Protein AF-A0A1F6EKJ3-F1 (afdb_monomer_lite)

Foldseek 3Di:
DDDDPPPPPPFDDQAWDDDPNWIAGDRTPPFSHATDDPVLNVLLCLLQVLVVCVPDDPVSNQQSLQQFQVNSQLVLLVLDPSVLRHNVDPQFAFLDDPVQWADDDDPVRVLVVQCVAAVRAKKKKWKKFQDPDDDVCSPPGITTDDMWIWGATPVSWIWIWGADGNPGGTGIDTVCVVCPPPVCDPPTNMTMHMHGSPVSSPDPSSVVSSVVSVVVVVVPDD

Radius of gyration: 18.62 Å; chains: 1; bounding box: 61×47×51 Å

Sequence (222 aa):
MLGIRMRERIKVNPGVHQKDGKWFLRIDDRSDGVAIDPDIASVIKASMWVEKHQRSNDILRNYFQNINCHQVALFSAGVLRAEGMSERSNYEVSLFKLNEFKKYKTVAEFTEYLQRQLGNKLGVAQIIELKSPVSEDISVSTRLMHSFLAGVDPLGRVVCYEKRGARDPFRIVPLEKIFRERWYQPPSDFAWAARPIEDIEGSEGAESARREIEKITMAQKP

Secondary structure (DSSP, 8-state):
-----------PPSEEEEETTEEEEESSTTS--EEE-HHHHHHHHHHHHHHHTTTS-HHHHHHHHH--HHHHHHHHTTSS-GGG--TT------SS-GGG-B--SSHHHHHHHHHHHHTTS-EEEEEEEEPSS--S-GGG-EEEEEEEEEEE-TTSPEEEEEEETTTEEEEEEEHHHHHHSGGGSSS--EEEEEEEHHHHHTSHHHHHHHHHHHHHHHHT--

Organism: NCBI:txid1798513

pLDDT: mean 78.58, std 16.87, range [33.28, 96.81]

Structure (mmCIF, N/CA/C/O backbone):
data_AF-A0A1F6EKJ3-F1
#
_entry.id   AF-A0A1F6EKJ3-F1
#
loop_
_atom_site.group_PDB
_atom_site.id
_atom_site.type_symbol
_atom_site.label_atom_id
_atom_site.label_alt_id
_atom_site.label_comp_id
_atom_site.label_asym_id
_atom_site.label_entity_id
_atom_site.label_seq_id
_atom_site.pdbx_PDB_ins_code
_atom_site.Cartn_x
_atom_site.Cartn_y
_atom_site.Cartn_z
_atom_site.occupancy
_atom_site.B_iso_or_equiv
_atom_site.auth_seq_id
_atom_site.auth_comp_id
_atom_site.auth_asym_id
_atom_site.auth_atom_id
_atom_site.pdbx_PDB_model_num
ATOM 1 N N . MET A 1 1 ? -44.019 17.506 25.679 1.00 34.41 1 MET A N 1
ATOM 2 C CA . MET A 1 1 ? -43.499 16.123 25.753 1.00 34.41 1 MET A CA 1
ATOM 3 C C . MET A 1 1 ? -42.494 15.922 24.636 1.00 34.41 1 MET A C 1
ATOM 5 O O . MET A 1 1 ? -42.721 16.404 23.536 1.00 34.41 1 MET A O 1
ATOM 9 N N . LEU A 1 2 ? -41.359 15.321 24.984 1.00 42.34 2 LEU A N 1
ATOM 10 C CA . LEU A 1 2 ? -40.165 15.113 24.163 1.00 42.34 2 LEU A CA 1
ATOM 11 C C . LEU A 1 2 ? -40.356 14.038 23.082 1.00 42.34 2 LEU A C 1
ATOM 13 O O . LEU A 1 2 ? -41.080 13.073 23.301 1.00 42.34 2 LEU A O 1
ATOM 17 N N . GLY A 1 3 ? -39.559 14.146 22.014 1.00 33.28 3 GLY A N 1
ATOM 18 C CA . GLY A 1 3 ? -39.155 13.022 21.161 1.00 33.28 3 GLY A CA 1
ATOM 19 C C . GLY A 1 3 ? -39.595 13.191 19.705 1.00 33.28 3 GLY A C 1
ATOM 20 O O . GLY A 1 3 ? -40.744 13.491 19.444 1.00 33.28 3 GLY A O 1
ATOM 21 N N . ILE A 1 4 ? -38.765 13.033 18.680 1.00 37.38 4 ILE A N 1
ATOM 22 C CA . ILE A 1 4 ? -37.417 12.482 18.557 1.00 37.38 4 ILE A CA 1
ATOM 23 C C . ILE A 1 4 ? -36.789 13.261 17.392 1.00 37.38 4 ILE A C 1
ATOM 25 O O . ILE A 1 4 ? -37.303 13.224 16.277 1.00 37.38 4 ILE A O 1
ATOM 29 N N . ARG A 1 5 ? -35.681 13.981 17.621 1.00 38.31 5 ARG A N 1
ATOM 30 C CA . ARG A 1 5 ? -34.839 14.452 16.511 1.00 38.31 5 ARG A CA 1
ATOM 31 C C . ARG A 1 5 ? -34.243 13.202 15.864 1.00 38.31 5 ARG A C 1
ATOM 33 O O . ARG A 1 5 ? -33.321 12.620 16.436 1.00 38.31 5 ARG A O 1
ATOM 40 N N . MET A 1 6 ? -34.759 12.781 14.707 1.00 36.47 6 MET A N 1
ATOM 41 C CA . MET A 1 6 ? -34.020 11.890 13.812 1.00 36.47 6 MET A CA 1
ATOM 42 C C . MET A 1 6 ? -32.722 12.616 13.459 1.00 36.47 6 MET A C 1
ATOM 44 O O . MET A 1 6 ? -32.695 13.484 12.594 1.00 36.47 6 MET A O 1
ATOM 48 N N . ARG A 1 7 ? -31.641 12.314 14.184 1.00 38.91 7 ARG A N 1
ATOM 49 C CA . ARG A 1 7 ? -30.298 12.576 13.682 1.00 38.91 7 ARG A CA 1
ATOM 50 C C . ARG A 1 7 ? -30.167 11.685 12.456 1.00 38.91 7 ARG A C 1
ATOM 52 O O . ARG A 1 7 ? -30.026 10.471 12.600 1.00 38.91 7 ARG A O 1
ATOM 59 N N . GLU A 1 8 ? -30.299 12.274 11.272 1.00 38.75 8 GLU A N 1
ATOM 60 C CA . GLU A 1 8 ? -29.848 11.651 10.036 1.00 38.75 8 GLU A CA 1
ATOM 61 C C . GLU A 1 8 ? -28.463 11.065 10.308 1.00 38.75 8 GLU A C 1
ATOM 63 O O . GLU A 1 8 ? -27.546 11.769 10.740 1.00 38.75 8 GLU A O 1
ATOM 68 N N . ARG A 1 9 ? -28.335 9.742 10.162 1.00 40.12 9 ARG A N 1
ATOM 69 C CA . ARG A 1 9 ? -27.039 9.073 10.217 1.00 40.12 9 ARG A CA 1
ATOM 70 C C . ARG A 1 9 ? -26.202 9.699 9.112 1.00 40.12 9 ARG A C 1
ATOM 72 O O . ARG A 1 9 ? -26.449 9.419 7.940 1.00 40.12 9 ARG A O 1
ATOM 79 N N . ILE A 1 10 ? -25.248 10.551 9.479 1.00 38.09 10 ILE A N 1
ATOM 80 C CA . ILE A 1 10 ? -24.219 11.034 8.565 1.00 38.09 10 ILE A CA 1
ATOM 81 C C . ILE A 1 10 ? -23.447 9.787 8.136 1.00 38.09 10 ILE A C 1
ATOM 83 O O . ILE A 1 10 ? -22.521 9.362 8.815 1.00 38.09 10 ILE A O 1
ATOM 87 N N . LYS A 1 11 ? -23.859 9.155 7.033 1.00 43.47 11 LYS A N 1
ATOM 88 C CA . LYS A 1 11 ? -23.052 8.138 6.364 1.00 43.47 11 LYS A CA 1
ATOM 89 C C . LYS A 1 11 ? -21.818 8.862 5.853 1.00 43.47 11 LYS A C 1
ATOM 91 O O . LYS A 1 11 ? -21.849 9.477 4.789 1.00 43.47 11 LYS A O 1
ATOM 96 N N . VAL A 1 12 ? -20.745 8.847 6.633 1.00 53.34 12 VAL A N 1
ATOM 97 C CA . VAL A 1 12 ? -19.463 9.311 6.126 1.00 53.34 12 VAL A CA 1
ATOM 98 C C . VAL A 1 12 ? -18.993 8.284 5.100 1.00 53.34 12 VAL A C 1
ATOM 100 O O . VAL A 1 12 ? -18.892 7.097 5.400 1.00 53.34 12 VAL A O 1
ATOM 103 N N . ASN A 1 13 ? -18.742 8.742 3.876 1.00 65.88 13 ASN A N 1
ATOM 104 C CA . ASN A 1 13 ? -18.170 7.905 2.829 1.00 65.88 13 ASN A CA 1
ATOM 105 C C . ASN A 1 13 ? -16.734 7.485 3.198 1.00 65.88 13 ASN A C 1
ATOM 107 O O . ASN A 1 13 ? -16.035 8.274 3.849 1.00 65.88 13 ASN A O 1
ATOM 111 N N . PRO A 1 14 ? -16.275 6.298 2.746 1.00 82.38 14 PRO A N 1
ATOM 112 C CA . PRO A 1 14 ? -14.869 5.926 2.808 1.00 82.38 14 PRO A CA 1
ATOM 113 C C . PRO A 1 14 ? -13.994 7.071 2.302 1.00 82.38 14 PRO A C 1
ATOM 115 O O . PRO A 1 14 ? -14.305 7.698 1.284 1.00 82.38 14 PRO A O 1
ATOM 118 N N . GLY A 1 15 ? -12.929 7.388 3.027 1.00 88.19 15 GLY A N 1
ATOM 119 C CA . GLY A 1 15 ? -12.229 8.637 2.779 1.00 88.19 15 GLY A CA 1
ATOM 120 C C . GLY A 1 15 ? -11.029 8.870 3.673 1.00 88.19 15 GLY A C 1
ATOM 121 O O . GLY A 1 15 ? -10.867 8.250 4.727 1.00 88.19 15 GLY A O 1
ATOM 122 N N . VAL A 1 16 ? -10.221 9.835 3.246 1.00 90.50 16 VAL A N 1
ATOM 123 C CA . VAL A 1 16 ? -9.226 10.479 4.095 1.00 90.50 16 VAL A CA 1
ATOM 124 C C . VAL A 1 16 ? -9.908 11.583 4.892 1.00 90.50 16 VAL A C 1
ATOM 126 O O . VAL A 1 16 ? -10.624 12.412 4.326 1.00 90.50 16 VAL A O 1
ATOM 129 N N . HIS A 1 17 ? -9.676 11.625 6.197 1.00 90.06 17 HIS A N 1
ATOM 130 C CA . HIS A 1 17 ? -10.177 12.694 7.057 1.00 90.06 17 HIS A CA 1
ATOM 131 C C . HIS A 1 17 ? -9.143 13.091 8.102 1.00 90.06 17 HIS A C 1
ATOM 133 O O . HIS A 1 17 ? -8.185 12.364 8.349 1.00 90.06 17 HIS A O 1
ATOM 139 N N . GLN A 1 18 ? -9.347 14.265 8.692 1.00 92.06 18 GLN A N 1
ATOM 140 C CA . GLN A 1 18 ? -8.491 14.798 9.738 1.00 92.06 18 GLN A CA 1
ATOM 141 C C . GLN A 1 18 ? -9.261 14.836 11.059 1.00 92.06 18 GLN A C 1
ATOM 143 O O . GLN A 1 18 ? -10.425 15.242 11.079 1.00 92.06 18 GLN A O 1
ATOM 148 N N . LYS A 1 19 ? -8.614 14.423 12.148 1.00 91.75 19 LYS A N 1
ATOM 149 C CA . LYS A 1 19 ? -9.137 14.480 13.517 1.00 91.75 19 LYS A CA 1
ATOM 150 C C . LYS A 1 19 ? -7.984 14.777 14.472 1.00 91.75 19 LYS A C 1
ATOM 152 O O . LYS A 1 19 ? -6.934 14.153 14.369 1.00 91.75 19 LYS A O 1
ATOM 157 N N . ASP A 1 20 ? -8.164 15.753 15.360 1.00 92.88 20 ASP A N 1
ATOM 158 C CA . ASP A 1 20 ? -7.169 16.142 16.372 1.00 92.88 20 ASP A CA 1
ATOM 159 C C . ASP A 1 20 ? -5.760 16.378 15.785 1.00 92.88 20 ASP A C 1
ATOM 161 O O . ASP A 1 20 ? -4.745 15.946 16.326 1.00 92.88 20 ASP A O 1
ATOM 165 N N . GLY A 1 21 ? -5.705 17.016 14.609 1.00 90.81 21 GLY A N 1
ATOM 166 C CA . GLY A 1 21 ? -4.463 17.300 13.881 1.00 90.81 21 GLY A CA 1
ATOM 167 C C . GLY A 1 21 ? -3.853 16.113 13.121 1.00 90.81 21 GLY A C 1
ATOM 168 O O . GLY A 1 21 ? -2.942 16.328 12.327 1.00 90.81 21 GLY A O 1
ATOM 169 N N . LYS A 1 22 ? -4.372 14.891 13.286 1.00 93.88 22 LYS A N 1
ATOM 170 C CA . LYS A 1 22 ? -3.892 13.672 12.616 1.00 93.88 22 LYS A CA 1
ATOM 171 C C . LYS A 1 22 ? -4.760 13.304 11.415 1.00 93.88 22 LYS A C 1
ATOM 173 O O . LYS A 1 22 ? -5.956 13.596 11.395 1.00 93.88 22 LYS A O 1
ATOM 178 N N . TRP A 1 23 ? -4.158 12.662 10.416 1.00 94.81 23 TRP A N 1
ATOM 179 C CA . TRP A 1 23 ? -4.845 12.181 9.218 1.00 94.81 23 TRP A CA 1
ATOM 180 C C . TRP A 1 23 ? -5.150 10.695 9.318 1.00 94.81 23 TRP A C 1
ATOM 182 O O . TRP A 1 23 ? -4.365 9.932 9.875 1.00 94.81 23 TRP A O 1
ATOM 192 N N . PHE A 1 24 ? -6.284 10.288 8.749 1.00 94.50 24 PHE A N 1
ATOM 193 C CA . PHE A 1 24 ? -6.742 8.910 8.819 1.00 94.50 24 PHE A CA 1
ATOM 194 C C . PHE A 1 24 ? -7.414 8.429 7.531 1.00 94.50 24 PHE A C 1
ATOM 196 O O . PHE A 1 24 ? -8.213 9.155 6.929 1.00 94.50 24 PHE A O 1
ATOM 203 N N . LEU A 1 25 ? -7.165 7.166 7.176 1.00 93.19 25 LEU A N 1
ATOM 204 C CA . LEU A 1 25 ? -7.923 6.384 6.195 1.00 93.19 25 LEU A CA 1
ATOM 205 C C . LEU A 1 25 ? -9.030 5.606 6.900 1.00 93.19 25 LEU A C 1
ATOM 207 O O . LEU A 1 25 ? -8.741 4.766 7.749 1.00 93.19 25 LEU A O 1
ATOM 211 N N . ARG A 1 26 ? -10.293 5.812 6.518 1.00 92.00 26 ARG A N 1
ATOM 212 C CA . ARG A 1 26 ? -11.416 5.038 7.075 1.00 92.00 26 ARG A CA 1
ATOM 213 C C . ARG A 1 26 ? -12.357 4.506 6.008 1.00 92.00 26 ARG A C 1
ATOM 215 O O . ARG A 1 26 ? -12.581 5.157 4.989 1.00 92.00 26 ARG A O 1
ATOM 222 N N . ILE A 1 27 ? -12.950 3.351 6.300 1.00 90.81 27 ILE A N 1
ATOM 223 C CA . ILE A 1 27 ? -14.032 2.750 5.508 1.00 90.81 27 ILE A CA 1
ATOM 224 C C . ILE A 1 27 ? -15.420 3.271 5.909 1.00 90.81 27 ILE A C 1
ATOM 226 O O . ILE A 1 27 ? -16.303 3.350 5.063 1.00 90.81 27 ILE A O 1
ATOM 230 N N . ASP A 1 28 ? -15.620 3.631 7.178 1.00 90.00 28 ASP A N 1
ATOM 231 C CA . ASP A 1 28 ? -16.885 4.133 7.723 1.00 90.00 28 ASP A CA 1
ATOM 232 C C . ASP A 1 28 ? -16.655 4.924 9.025 1.00 90.00 28 ASP A C 1
ATOM 234 O O . ASP A 1 28 ? -15.523 5.077 9.482 1.00 90.00 28 ASP A O 1
ATOM 238 N N . ASP A 1 29 ? -17.730 5.435 9.621 1.00 87.94 29 ASP A N 1
ATOM 239 C CA . ASP A 1 29 ? -17.735 6.248 10.842 1.00 87.94 29 ASP A CA 1
ATOM 240 C C . ASP A 1 29 ? -17.632 5.443 12.150 1.00 87.94 29 ASP A C 1
ATOM 242 O O . ASP A 1 29 ? -17.630 6.033 13.231 1.00 87.94 29 ASP A O 1
ATOM 246 N N . ARG A 1 30 ? -17.517 4.110 12.085 1.00 90.31 30 ARG A N 1
ATOM 247 C CA . ARG A 1 30 ? -17.443 3.253 13.283 1.00 90.31 30 ARG A CA 1
ATOM 248 C C . ARG A 1 30 ? -16.077 3.296 13.963 1.00 90.31 30 ARG A C 1
ATOM 250 O O . ARG A 1 30 ? -15.947 2.835 15.093 1.00 90.31 30 ARG A O 1
ATOM 257 N N . SER A 1 31 ? -15.069 3.825 13.278 1.00 90.56 31 SER A N 1
ATOM 258 C CA . SER A 1 31 ? -13.715 4.007 13.790 1.00 90.56 31 SER A CA 1
ATOM 259 C C . SER A 1 31 ? -13.091 5.264 13.197 1.00 90.56 31 SER A C 1
ATOM 261 O O . SER A 1 31 ? -13.418 5.638 12.068 1.00 90.56 31 SER A O 1
ATOM 263 N N . ASP A 1 32 ? -12.089 5.816 13.876 1.00 90.81 32 ASP A N 1
ATOM 264 C CA . ASP A 1 32 ? -11.213 6.827 13.274 1.00 90.81 32 ASP A CA 1
ATOM 265 C C . ASP A 1 32 ? -10.395 6.258 12.101 1.00 90.81 32 ASP A C 1
ATOM 267 O O . ASP A 1 32 ? -9.886 7.017 11.296 1.00 90.81 32 ASP A O 1
ATOM 271 N N . GLY A 1 33 ? -10.312 4.935 11.937 1.00 93.69 33 GLY A N 1
ATOM 272 C CA . GLY A 1 33 ? -9.576 4.304 10.845 1.00 93.69 33 GLY A CA 1
ATOM 273 C C . GLY A 1 33 ? -8.082 4.175 11.136 1.00 93.69 33 GLY A C 1
ATOM 274 O O . GLY A 1 33 ? -7.660 4.132 12.290 1.00 93.69 33 GLY A O 1
ATOM 275 N N . VAL A 1 34 ? -7.285 4.083 10.077 1.00 95.44 34 VAL A N 1
ATOM 276 C CA . VAL A 1 34 ? -5.828 3.913 10.134 1.00 95.44 34 VAL A CA 1
ATOM 277 C C . VAL A 1 34 ? -5.170 5.281 10.075 1.00 95.44 34 VAL A C 1
ATOM 279 O O . VAL A 1 34 ? -5.44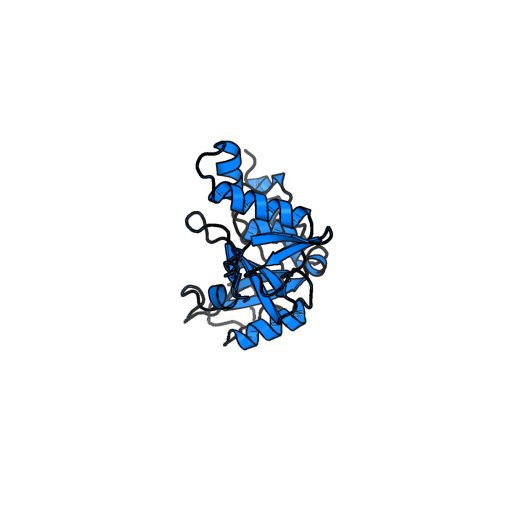1 6.036 9.142 1.00 95.44 34 VAL A O 1
ATOM 282 N N . ALA A 1 35 ? -4.304 5.597 11.038 1.00 94.31 35 ALA A N 1
ATOM 283 C CA . ALA A 1 35 ? -3.525 6.830 11.011 1.00 94.31 35 ALA A CA 1
ATOM 284 C C . ALA A 1 35 ? -2.534 6.818 9.839 1.00 94.31 35 ALA A C 1
ATOM 286 O O . ALA A 1 35 ? -1.901 5.798 9.568 1.00 94.31 35 ALA A O 1
ATOM 287 N N . ILE A 1 36 ? -2.408 7.949 9.150 1.00 92.88 36 ILE A N 1
ATOM 288 C CA . ILE A 1 36 ? -1.511 8.108 8.005 1.00 92.88 36 ILE A CA 1
ATOM 289 C C . ILE A 1 36 ? -0.740 9.421 8.081 1.00 92.88 36 ILE A C 1
ATOM 291 O O . ILE A 1 36 ? -1.214 10.401 8.664 1.00 92.88 36 ILE A O 1
ATOM 295 N N . ASP A 1 37 ? 0.417 9.449 7.427 1.00 89.75 37 ASP A N 1
ATOM 296 C CA . ASP A 1 37 ? 1.234 10.653 7.345 1.00 89.75 37 ASP A CA 1
ATOM 297 C C . ASP A 1 37 ? 0.598 11.719 6.438 1.00 89.75 37 ASP A C 1
ATOM 299 O O . ASP A 1 37 ? -0.093 11.379 5.466 1.00 89.75 37 ASP A O 1
ATOM 303 N N . PRO A 1 38 ? 0.828 13.019 6.715 1.00 89.19 38 PRO A N 1
ATOM 304 C CA . PRO A 1 38 ? 0.267 14.119 5.929 1.00 89.19 38 PRO A CA 1
ATOM 305 C C . PRO A 1 38 ? 0.578 14.042 4.430 1.00 89.19 38 PRO A C 1
ATOM 307 O O . PRO A 1 38 ? -0.301 14.325 3.615 1.00 89.19 38 PRO A O 1
ATOM 310 N N . ASP A 1 39 ? 1.786 13.622 4.057 1.00 82.88 39 ASP A N 1
ATOM 311 C CA . ASP A 1 39 ? 2.205 13.545 2.654 1.00 82.88 39 ASP A CA 1
ATOM 312 C C . ASP A 1 39 ? 1.451 12.439 1.907 1.00 82.88 39 ASP A C 1
ATOM 314 O O . ASP A 1 39 ? 0.922 12.655 0.813 1.00 82.88 39 ASP A O 1
ATOM 318 N N . ILE A 1 40 ? 1.285 11.280 2.550 1.00 85.00 40 ILE A N 1
ATOM 319 C CA . ILE A 1 40 ? 0.464 10.176 2.040 1.00 85.00 40 ILE A CA 1
ATOM 320 C C . ILE A 1 40 ? -1.003 10.619 1.942 1.00 85.00 40 ILE A C 1
ATOM 322 O O . ILE A 1 40 ? -1.661 10.386 0.926 1.00 85.00 40 ILE A O 1
ATOM 326 N N . ALA A 1 41 ? -1.515 11.319 2.961 1.00 88.62 41 ALA A N 1
ATOM 327 C CA . ALA A 1 41 ? -2.873 11.858 2.970 1.00 88.62 41 ALA A CA 1
ATOM 328 C C . ALA A 1 41 ? -3.106 12.832 1.810 1.00 88.62 41 ALA A C 1
ATOM 330 O O . ALA A 1 41 ? -4.160 12.786 1.171 1.00 88.62 41 ALA A O 1
ATOM 331 N N . SER A 1 42 ? -2.126 13.690 1.523 1.00 83.88 42 SER A N 1
ATOM 332 C CA . SER A 1 42 ? -2.160 14.650 0.421 1.00 83.88 42 SER A CA 1
ATOM 333 C C . SER A 1 42 ? -2.260 13.941 -0.929 1.00 83.88 42 SER A C 1
ATOM 335 O O . SER A 1 42 ? -3.180 14.227 -1.699 1.00 83.88 42 SER A O 1
ATOM 337 N N . VAL A 1 43 ? -1.399 12.948 -1.179 1.00 79.88 43 VAL A N 1
ATOM 338 C CA . VAL A 1 43 ? -1.409 12.173 -2.429 1.00 79.88 43 VAL A CA 1
ATOM 339 C C . VAL A 1 43 ? -2.718 11.414 -2.605 1.00 79.88 43 VAL A C 1
ATOM 341 O O . VAL A 1 43 ? -3.332 11.503 -3.670 1.00 79.88 43 VAL A O 1
ATOM 344 N N . ILE A 1 44 ? -3.195 10.721 -1.568 1.00 83.88 44 ILE A N 1
ATOM 345 C CA . ILE A 1 44 ? -4.460 9.979 -1.629 1.00 83.88 44 ILE A CA 1
ATOM 346 C C . ILE A 1 44 ? -5.634 10.930 -1.889 1.00 83.88 44 ILE A C 1
ATOM 348 O O . ILE A 1 44 ? -6.469 10.672 -2.757 1.00 83.88 44 ILE A O 1
ATOM 352 N N . LYS A 1 45 ? -5.700 12.062 -1.178 1.00 83.75 45 LYS A N 1
ATOM 353 C CA . LYS A 1 45 ? -6.766 13.053 -1.374 1.00 83.75 45 LYS A CA 1
ATOM 354 C C . LYS A 1 45 ? -6.738 13.657 -2.767 1.00 83.75 45 LYS A C 1
ATOM 356 O O . LYS A 1 45 ? -7.801 13.777 -3.369 1.00 83.75 45 LYS A O 1
ATOM 361 N N . ALA A 1 46 ? -5.567 14.043 -3.266 1.00 77.31 46 ALA A N 1
ATOM 362 C CA . ALA A 1 46 ? -5.421 14.604 -4.604 1.00 77.31 46 ALA A CA 1
ATOM 363 C C . ALA A 1 46 ? -5.863 13.590 -5.669 1.00 77.31 46 ALA A C 1
ATOM 365 O O . ALA A 1 46 ? -6.675 13.920 -6.534 1.00 77.31 46 ALA A O 1
ATOM 366 N N . SER A 1 47 ? -5.430 12.338 -5.515 1.00 75.44 47 SER A N 1
ATOM 367 C CA . SER A 1 47 ? -5.797 11.212 -6.374 1.00 75.44 47 SER A CA 1
ATOM 368 C C . SER A 1 47 ? -7.316 10.986 -6.419 1.00 75.44 47 SER A C 1
ATOM 370 O O . SER A 1 47 ? -7.920 10.997 -7.490 1.00 75.44 47 SER A O 1
ATOM 372 N N . MET A 1 48 ? -7.969 10.892 -5.254 1.00 78.12 48 MET A N 1
ATOM 373 C CA . MET A 1 48 ? -9.427 10.732 -5.166 1.00 78.12 48 MET A CA 1
ATOM 374 C C . MET A 1 48 ? -10.198 11.976 -5.647 1.00 78.12 48 MET A C 1
ATOM 376 O O . MET A 1 48 ? -11.289 11.864 -6.212 1.00 78.12 48 MET A O 1
ATOM 380 N N . TRP A 1 49 ? -9.673 13.181 -5.400 1.00 76.31 49 TRP A N 1
ATOM 381 C CA . TRP A 1 49 ? -10.324 14.435 -5.786 1.00 76.31 49 TRP A CA 1
ATOM 382 C C . TRP A 1 49 ? -10.365 14.606 -7.302 1.00 76.31 49 TRP A C 1
ATOM 384 O O . TRP A 1 49 ? -11.419 14.972 -7.831 1.00 76.31 49 TRP A O 1
ATOM 394 N N . VAL A 1 50 ? -9.259 14.309 -7.989 1.00 69.19 50 VAL A N 1
ATOM 395 C CA . VAL A 1 50 ? -9.162 14.408 -9.449 1.00 69.19 50 VAL A CA 1
ATOM 396 C C . VAL A 1 50 ? -10.146 13.469 -10.143 1.00 69.19 50 VAL A C 1
ATOM 398 O O . VAL A 1 50 ? -10.850 13.887 -11.061 1.00 69.19 50 VAL A O 1
ATOM 401 N N . GLU A 1 51 ? -10.265 12.225 -9.686 1.00 68.44 51 GLU A N 1
ATOM 402 C CA . GLU A 1 51 ? -11.204 11.276 -10.291 1.00 68.44 51 GLU A CA 1
ATOM 403 C C . GLU A 1 51 ? -12.669 11.667 -10.076 1.00 68.44 51 GLU A C 1
ATOM 405 O O . GLU A 1 51 ? -13.498 11.481 -10.969 1.00 68.44 51 GLU A O 1
ATOM 410 N N . LYS A 1 52 ? -12.993 12.260 -8.919 1.00 71.25 52 LYS A N 1
ATOM 411 C CA . LYS A 1 52 ? -14.344 12.758 -8.626 1.00 71.25 52 LYS A CA 1
ATOM 412 C C . LYS A 1 52 ? -14.703 14.002 -9.445 1.00 71.25 52 LYS A C 1
ATOM 414 O O . LYS A 1 52 ? -15.873 14.201 -9.768 1.00 71.25 52 LYS A O 1
ATOM 419 N N . HIS A 1 53 ? -13.724 14.838 -9.784 1.00 65.81 53 HIS A N 1
ATOM 420 C CA . HIS A 1 53 ? -13.932 16.110 -10.477 1.00 65.81 53 HIS A CA 1
ATOM 421 C C . HIS A 1 53 ? -13.377 16.063 -11.902 1.00 65.81 53 HIS A C 1
ATOM 423 O O . HIS A 1 53 ? -12.594 16.924 -12.282 1.00 65.81 53 HIS A O 1
ATOM 429 N N . GLN A 1 54 ? -13.858 15.116 -12.720 1.00 56.75 54 GLN A N 1
ATOM 430 C CA . GLN A 1 54 ? -13.465 14.887 -14.129 1.00 56.75 54 GLN A CA 1
ATOM 431 C C . GLN A 1 54 ? -13.441 16.142 -15.045 1.00 56.75 54 GLN A C 1
ATOM 433 O O . GLN A 1 54 ? -12.952 16.072 -16.171 1.00 56.75 54 GLN A O 1
ATOM 438 N N . ARG A 1 55 ? -13.964 17.287 -14.577 1.00 51.09 55 ARG A N 1
ATOM 439 C CA . ARG A 1 55 ? -14.005 18.593 -15.255 1.00 51.09 55 ARG A CA 1
ATOM 440 C C . ARG A 1 55 ? -12.913 19.594 -14.829 1.00 51.09 55 ARG A C 1
ATOM 442 O O . ARG A 1 55 ? -12.968 20.735 -15.276 1.00 51.09 55 ARG A O 1
ATOM 449 N N . SER A 1 56 ? -11.963 19.238 -13.963 1.00 52.25 56 SER A N 1
ATOM 450 C CA . SER A 1 56 ? -10.850 20.128 -13.593 1.00 52.25 56 SER A CA 1
ATOM 451 C C . SER A 1 56 ? -9.610 19.912 -14.477 1.00 52.25 56 SER A C 1
ATOM 453 O O . SER A 1 56 ? -9.432 18.840 -15.047 1.00 52.25 56 SER A O 1
ATOM 455 N N . ASN A 1 57 ? -8.812 20.983 -14.612 1.00 57.81 57 ASN A N 1
ATOM 456 C CA . ASN A 1 57 ? -7.545 21.135 -15.351 1.00 57.81 57 ASN A CA 1
ATOM 457 C C . ASN A 1 57 ? -6.943 19.831 -15.919 1.00 57.81 57 ASN A C 1
ATOM 459 O O . ASN A 1 57 ? -6.455 18.995 -15.158 1.00 57.81 57 ASN A O 1
ATOM 463 N N . ASP A 1 58 ? -6.915 19.709 -17.252 1.00 58.59 58 ASP A N 1
ATOM 464 C CA . ASP A 1 58 ? -6.477 18.508 -17.981 1.00 58.59 58 ASP A CA 1
ATOM 465 C C . ASP A 1 58 ? -5.077 18.010 -17.580 1.00 58.59 58 ASP A C 1
ATOM 467 O O . ASP A 1 58 ? -4.828 16.808 -17.614 1.00 58.59 58 ASP A O 1
ATOM 471 N N . ILE A 1 59 ? -4.176 18.899 -17.144 1.00 56.50 59 ILE A N 1
ATOM 472 C CA . ILE A 1 59 ? -2.813 18.536 -16.722 1.00 56.50 59 ILE A CA 1
ATOM 473 C C . ILE A 1 59 ? -2.832 17.796 -15.377 1.00 56.50 59 ILE A C 1
ATOM 475 O O . ILE A 1 59 ? -2.262 16.713 -15.253 1.00 56.50 59 ILE A O 1
ATOM 479 N N . LEU A 1 60 ? -3.522 18.349 -14.374 1.00 57.28 60 LEU A N 1
ATOM 480 C CA . LEU A 1 60 ? -3.690 17.697 -13.067 1.00 57.28 60 LEU A CA 1
ATOM 481 C C . LEU A 1 60 ? -4.545 16.437 -13.196 1.00 57.28 60 LEU A C 1
ATOM 483 O O . LEU A 1 60 ? -4.287 15.442 -12.519 1.00 57.28 60 LEU A O 1
ATOM 487 N N . ARG A 1 61 ? -5.529 16.469 -14.100 1.00 58.75 61 ARG A N 1
ATOM 488 C CA . ARG A 1 61 ? -6.351 15.314 -14.431 1.00 58.75 61 ARG A CA 1
ATOM 489 C C . ARG A 1 61 ? -5.501 14.171 -14.976 1.00 58.75 61 ARG A C 1
ATOM 491 O O . ARG A 1 61 ? -5.527 13.092 -14.398 1.00 58.75 61 ARG A O 1
ATOM 498 N N . ASN A 1 62 ? -4.700 14.418 -16.010 1.00 57.94 62 ASN A N 1
ATOM 499 C CA . ASN A 1 62 ? -3.827 13.401 -16.598 1.00 57.94 62 ASN A CA 1
ATOM 500 C C . ASN A 1 62 ? -2.745 12.917 -15.624 1.00 57.94 62 ASN A C 1
ATOM 502 O O . ASN A 1 62 ? -2.391 11.746 -15.651 1.00 57.94 62 ASN A O 1
ATOM 506 N N . TYR A 1 63 ? -2.226 13.769 -14.739 1.00 59.34 63 TYR A N 1
ATOM 507 C CA . TYR A 1 63 ? -1.265 13.322 -13.731 1.00 59.34 63 TYR A CA 1
ATOM 508 C C . TYR A 1 63 ? -1.916 12.344 -12.735 1.00 59.34 63 TYR A C 1
ATOM 510 O O . TYR A 1 63 ? -1.519 11.186 -12.652 1.00 59.34 63 TYR A O 1
ATOM 518 N N . PHE A 1 64 ? -2.981 12.748 -12.036 1.00 60.62 64 PHE A N 1
ATOM 519 C CA . PHE A 1 64 ? -3.563 11.932 -10.960 1.00 60.62 64 PHE A CA 1
ATOM 520 C C . PHE A 1 64 ? -4.489 10.796 -11.433 1.00 60.62 64 PHE A C 1
ATOM 522 O O . PHE A 1 64 ? -4.615 9.806 -10.717 1.00 60.62 64 PHE A O 1
ATOM 529 N N . GLN A 1 65 ? -5.100 10.870 -12.624 1.00 59.34 65 GLN A N 1
ATOM 530 C CA . GLN A 1 65 ? -5.867 9.742 -13.188 1.00 59.34 65 GLN A CA 1
ATOM 531 C C . GLN A 1 65 ? -4.975 8.568 -13.595 1.00 59.34 65 GLN A C 1
ATOM 533 O O . GLN A 1 65 ? -5.440 7.428 -13.654 1.00 59.34 65 GLN A O 1
ATOM 538 N N . ASN A 1 66 ? -3.697 8.823 -13.862 1.00 59.78 66 ASN A N 1
ATOM 539 C CA . ASN A 1 66 ? -2.796 7.818 -14.407 1.00 59.78 66 ASN A CA 1
ATOM 540 C C . ASN A 1 66 ? -1.845 7.221 -13.372 1.00 59.78 66 ASN A C 1
ATOM 542 O O . ASN A 1 66 ? -1.332 6.126 -13.596 1.00 59.78 66 ASN A O 1
ATOM 546 N N . ILE A 1 67 ? -1.702 7.859 -12.207 1.00 70.62 67 ILE A N 1
ATOM 547 C CA . ILE A 1 67 ? -1.043 7.242 -11.056 1.00 70.62 67 ILE A CA 1
ATOM 548 C C . ILE A 1 67 ? -1.817 5.983 -10.670 1.00 70.62 67 ILE A C 1
ATOM 550 O O . ILE A 1 67 ? -3.036 6.026 -10.524 1.00 70.62 67 ILE A O 1
ATOM 554 N N . ASN A 1 68 ? -1.143 4.847 -10.524 1.00 78.31 68 ASN A N 1
ATOM 555 C CA . ASN A 1 68 ? -1.754 3.596 -10.082 1.00 78.31 68 ASN A CA 1
ATOM 556 C C . ASN A 1 68 ? -1.346 3.236 -8.642 1.00 78.31 68 ASN A C 1
ATOM 558 O O . ASN A 1 68 ? -0.542 3.907 -7.995 1.00 78.31 68 ASN A O 1
ATOM 562 N N . CYS A 1 69 ? -1.932 2.165 -8.121 1.00 82.62 69 CYS A N 1
ATOM 563 C CA . CYS A 1 69 ? -1.687 1.693 -6.763 1.00 82.62 69 CYS A CA 1
ATOM 564 C C . CYS A 1 69 ? -0.227 1.274 -6.502 1.00 82.62 69 CYS A C 1
ATOM 566 O O . CYS A 1 69 ? 0.259 1.466 -5.389 1.00 82.62 69 CYS A O 1
ATOM 568 N N . HIS A 1 70 ? 0.502 0.793 -7.520 1.00 86.44 70 HIS A N 1
ATOM 569 C CA . HIS A 1 70 ? 1.933 0.508 -7.415 1.00 86.44 70 HIS A CA 1
ATOM 570 C C . HIS A 1 70 ? 2.725 1.785 -7.181 1.00 86.44 70 HIS A C 1
ATOM 572 O O . HIS A 1 70 ? 3.518 1.841 -6.250 1.00 86.44 70 HIS A O 1
ATOM 578 N N . GLN A 1 71 ? 2.469 2.832 -7.961 1.00 85.69 71 GLN A N 1
ATOM 579 C CA . GLN A 1 71 ? 3.173 4.104 -7.812 1.00 85.69 71 GLN A CA 1
ATOM 580 C C . GLN A 1 71 ? 2.883 4.770 -6.467 1.00 85.69 71 GLN A C 1
ATOM 582 O O . GLN A 1 71 ? 3.811 5.285 -5.853 1.00 85.69 71 GLN A O 1
ATOM 587 N N . VAL A 1 72 ? 1.639 4.723 -5.968 1.00 86.31 72 VAL A N 1
ATOM 588 C CA . VAL A 1 72 ? 1.343 5.245 -4.622 1.00 86.31 72 VAL A CA 1
ATOM 589 C C . VAL A 1 72 ? 2.053 4.424 -3.547 1.00 86.31 72 VAL A C 1
ATOM 591 O O . VAL A 1 72 ? 2.649 5.008 -2.652 1.00 86.31 72 VAL A O 1
ATOM 594 N N . ALA A 1 73 ? 2.059 3.093 -3.650 1.00 89.25 73 ALA A N 1
ATOM 595 C CA . ALA A 1 73 ? 2.784 2.239 -2.712 1.00 89.25 73 ALA A CA 1
ATOM 596 C C . ALA A 1 73 ? 4.300 2.512 -2.718 1.00 89.25 73 ALA A C 1
ATOM 598 O O . ALA A 1 73 ? 4.908 2.614 -1.656 1.00 89.25 73 ALA A O 1
ATOM 599 N N . LEU A 1 74 ? 4.902 2.679 -3.900 1.00 89.56 74 LEU A N 1
ATOM 600 C CA . LEU A 1 74 ? 6.322 3.010 -4.057 1.00 89.56 74 LEU A CA 1
ATOM 601 C C . LEU A 1 74 ? 6.647 4.414 -3.539 1.00 89.56 74 LEU A C 1
ATOM 603 O O . LEU A 1 74 ? 7.691 4.609 -2.923 1.00 89.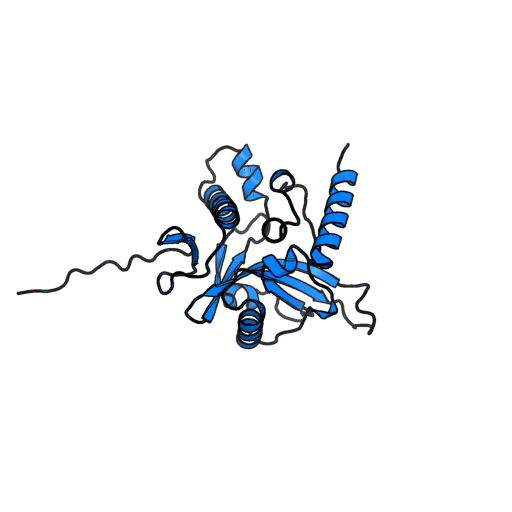56 74 LEU A O 1
ATOM 607 N N . PHE A 1 75 ? 5.761 5.383 -3.771 1.00 88.44 75 PHE A N 1
ATOM 608 C CA . PHE A 1 75 ? 5.899 6.731 -3.229 1.00 88.44 75 PHE A CA 1
ATOM 609 C C . PHE A 1 75 ? 5.840 6.717 -1.702 1.00 88.44 75 PHE A C 1
ATOM 611 O O . PHE A 1 75 ? 6.730 7.245 -1.045 1.00 88.44 75 PHE A O 1
ATOM 618 N N . SER A 1 76 ? 4.837 6.044 -1.130 1.00 88.31 76 SER A N 1
ATOM 619 C CA . SER A 1 76 ? 4.700 5.904 0.319 1.00 88.31 76 SER A CA 1
ATOM 620 C C . SER A 1 76 ? 5.896 5.199 0.952 1.00 88.31 76 SER A C 1
ATOM 622 O O . SER A 1 76 ? 6.291 5.580 2.040 1.00 88.31 76 SER A O 1
ATOM 624 N N . ALA A 1 77 ? 6.501 4.225 0.270 1.00 89.75 77 ALA A N 1
ATOM 625 C CA . ALA A 1 77 ? 7.709 3.536 0.725 1.00 89.75 77 ALA A CA 1
ATOM 626 C C . ALA A 1 77 ? 9.016 4.336 0.525 1.00 89.75 77 ALA A C 1
ATOM 628 O O . ALA A 1 77 ? 10.098 3.775 0.689 1.00 89.75 77 ALA A O 1
ATOM 629 N N . GLY A 1 78 ? 8.954 5.600 0.088 1.00 88.75 78 GLY A N 1
ATOM 630 C CA . GLY A 1 78 ? 10.142 6.421 -0.173 1.00 88.75 78 GLY A CA 1
ATOM 631 C C . GLY A 1 78 ? 11.012 5.907 -1.330 1.00 88.75 78 GLY A C 1
ATOM 632 O O . GLY A 1 78 ? 12.207 6.201 -1.404 1.00 88.75 78 GLY A O 1
ATOM 633 N N . VAL A 1 79 ? 10.449 5.087 -2.221 1.00 89.19 79 VAL A N 1
ATOM 634 C CA . VAL A 1 79 ? 11.148 4.494 -3.373 1.00 89.19 79 VAL A CA 1
ATOM 635 C C . VAL A 1 79 ? 10.960 5.344 -4.625 1.00 89.19 79 VAL A C 1
ATOM 637 O O . VAL A 1 79 ? 11.906 5.554 -5.381 1.00 89.19 79 VAL A O 1
ATOM 640 N N . LEU A 1 80 ? 9.750 5.863 -4.833 1.00 86.62 80 LEU A N 1
ATOM 641 C CA . LEU A 1 80 ? 9.421 6.745 -5.949 1.00 86.62 80 LEU A CA 1
ATOM 642 C C . LEU A 1 80 ? 9.258 8.181 -5.445 1.00 86.62 80 LEU A C 1
ATOM 644 O O . LEU A 1 80 ? 8.555 8.422 -4.470 1.00 86.62 80 LEU A O 1
ATOM 648 N N . ARG A 1 81 ? 9.872 9.155 -6.121 1.00 80.81 81 ARG A N 1
ATOM 649 C CA . ARG A 1 81 ? 9.618 10.578 -5.842 1.00 80.81 81 ARG A CA 1
ATOM 650 C C . ARG A 1 81 ? 8.364 11.057 -6.563 1.00 80.81 81 ARG A C 1
ATOM 652 O O . ARG A 1 81 ? 8.000 10.487 -7.591 1.00 80.81 81 ARG A O 1
ATOM 659 N N . ALA A 1 82 ? 7.746 12.128 -6.063 1.00 71.81 82 ALA A N 1
ATOM 660 C CA . ALA A 1 82 ? 6.548 12.709 -6.668 1.00 71.81 82 ALA A CA 1
ATOM 661 C C . ALA A 1 82 ? 6.759 13.015 -8.161 1.00 71.81 82 ALA A C 1
ATOM 663 O O . ALA A 1 82 ? 5.943 12.641 -8.992 1.00 71.81 82 ALA A O 1
ATOM 664 N N . GLU A 1 83 ? 7.907 13.579 -8.537 1.00 69.00 83 GLU A N 1
ATOM 665 C CA . GLU A 1 83 ? 8.226 13.926 -9.927 1.00 69.00 83 GLU A CA 1
ATOM 666 C C . GLU A 1 83 ? 8.329 12.700 -10.855 1.00 69.00 83 GLU A C 1
ATOM 668 O O . GLU A 1 83 ? 8.196 12.832 -12.070 1.00 69.00 83 GLU A O 1
ATOM 673 N N . GLY A 1 84 ? 8.558 11.505 -10.298 1.00 66.50 84 GLY A N 1
ATOM 674 C CA . GLY A 1 84 ? 8.615 10.238 -11.034 1.00 66.50 84 GLY A CA 1
ATOM 675 C C . GLY A 1 84 ? 7.252 9.568 -11.244 1.00 66.50 84 GLY A C 1
ATOM 676 O O . GLY A 1 84 ? 7.164 8.544 -11.925 1.00 66.50 84 GLY A O 1
ATOM 677 N N . MET A 1 85 ? 6.175 10.112 -10.673 1.00 69.81 85 MET A N 1
ATOM 678 C CA . MET A 1 85 ? 4.824 9.566 -10.802 1.00 69.81 85 MET A CA 1
ATOM 679 C C . MET A 1 85 ? 4.207 9.979 -12.152 1.00 69.81 85 MET A C 1
ATOM 681 O O . MET A 1 85 ? 3.445 10.934 -12.235 1.00 69.81 85 MET A O 1
ATOM 685 N N . SER A 1 86 ? 4.554 9.279 -13.238 1.00 66.69 86 SER A N 1
ATOM 686 C CA . SER A 1 86 ? 4.054 9.568 -14.596 1.00 66.69 86 SER A CA 1
ATOM 687 C C . SER A 1 86 ? 3.173 8.450 -15.174 1.00 66.69 86 SER A C 1
ATOM 689 O O . SER A 1 86 ? 3.322 7.284 -14.812 1.00 66.69 86 SER A O 1
ATOM 691 N N . GLU A 1 87 ? 2.299 8.791 -16.130 1.00 58.59 87 GLU A N 1
ATOM 692 C CA . GLU A 1 87 ? 1.434 7.842 -16.860 1.00 58.59 87 GLU A CA 1
ATOM 693 C C . GLU A 1 87 ? 2.214 6.763 -17.626 1.00 58.59 87 GLU A C 1
ATOM 695 O O . GLU A 1 87 ? 1.741 5.640 -17.782 1.00 58.59 87 GLU A O 1
ATOM 700 N N . ARG A 1 88 ? 3.422 7.082 -18.101 1.00 58.12 88 ARG A N 1
ATOM 701 C CA . ARG A 1 88 ? 4.233 6.153 -18.906 1.00 58.12 88 ARG A CA 1
ATOM 702 C C . ARG A 1 88 ? 4.965 5.111 -18.060 1.00 58.12 88 ARG A C 1
ATOM 704 O O . ARG A 1 88 ? 5.545 4.176 -18.609 1.00 58.12 88 ARG A O 1
ATOM 711 N N . SER A 1 89 ? 4.936 5.261 -16.739 1.00 64.38 89 SER A N 1
ATOM 712 C CA . SER A 1 89 ? 5.766 4.494 -15.822 1.00 64.38 89 SER A CA 1
ATOM 713 C C . SER A 1 89 ? 4.939 3.483 -15.028 1.00 64.38 89 SER A C 1
ATOM 715 O O . SER A 1 89 ? 4.548 3.742 -13.892 1.00 64.38 89 SER A O 1
ATOM 717 N N . ASN A 1 90 ? 4.684 2.305 -15.602 1.00 69.12 90 ASN A N 1
ATOM 718 C CA . ASN A 1 90 ? 4.136 1.184 -14.836 1.00 69.12 90 ASN A CA 1
ATOM 719 C C . ASN A 1 90 ? 5.274 0.358 -14.214 1.00 69.12 90 ASN A C 1
ATOM 721 O O . ASN A 1 90 ? 5.801 -0.556 -14.845 1.00 69.12 90 ASN A O 1
ATOM 725 N N . TYR A 1 91 ? 5.679 0.706 -12.991 1.00 75.56 91 TYR A N 1
ATOM 726 C CA . TYR A 1 91 ? 6.754 0.007 -12.286 1.00 75.56 91 TYR A CA 1
ATOM 727 C C . TYR A 1 91 ? 6.238 -1.290 -11.641 1.00 75.56 91 TYR A C 1
ATOM 729 O O . TYR A 1 91 ? 5.689 -1.275 -10.539 1.00 75.56 91 TYR A O 1
ATOM 737 N N . GLU A 1 92 ? 6.441 -2.425 -12.314 1.00 82.38 92 GLU A N 1
ATOM 738 C CA . GLU A 1 92 ? 6.182 -3.767 -11.767 1.00 82.38 92 GLU A CA 1
ATOM 739 C C . GLU A 1 92 ? 7.385 -4.262 -10.926 1.00 82.38 92 GLU A C 1
ATOM 741 O O . GLU A 1 92 ? 7.994 -5.284 -11.232 1.00 82.38 92 GLU A O 1
ATOM 746 N N . VAL A 1 93 ? 7.760 -3.522 -9.873 1.00 86.81 93 VAL A N 1
ATOM 747 C CA . VAL A 1 93 ? 8.902 -3.857 -8.991 1.00 86.81 93 VAL A CA 1
ATOM 748 C C . VAL A 1 93 ? 8.441 -4.310 -7.604 1.00 86.81 93 VAL A C 1
ATOM 750 O O . VAL A 1 93 ? 7.547 -3.712 -6.994 1.00 86.81 93 VAL A O 1
ATOM 753 N N . SER A 1 94 ? 9.043 -5.384 -7.090 1.00 89.88 94 SER A N 1
ATOM 754 C CA . SER A 1 94 ? 8.731 -5.876 -5.747 1.00 89.88 94 SER A CA 1
ATOM 755 C C . SER A 1 94 ? 9.553 -5.161 -4.673 1.00 89.88 94 SER A C 1
ATOM 757 O O . SER A 1 94 ? 10.732 -4.881 -4.863 1.00 89.88 94 SER A O 1
ATOM 759 N N . LEU A 1 95 ? 8.908 -4.886 -3.541 1.00 91.31 95 LEU A N 1
ATOM 760 C CA . LEU A 1 95 ? 9.483 -4.311 -2.326 1.00 91.31 95 LEU A CA 1
ATOM 761 C C . LEU A 1 95 ? 9.881 -5.382 -1.301 1.00 91.31 95 LEU A C 1
ATOM 763 O O . LEU A 1 95 ? 10.455 -5.050 -0.268 1.00 91.31 95 LEU A O 1
ATOM 767 N N . PHE A 1 96 ? 9.575 -6.651 -1.572 1.00 91.25 96 PHE A N 1
ATOM 768 C CA . PHE A 1 96 ? 9.795 -7.767 -0.657 1.00 91.25 96 PHE A CA 1
ATOM 769 C C . PHE A 1 96 ? 10.667 -8.829 -1.311 1.00 91.25 96 PHE A C 1
ATOM 771 O O . PHE A 1 96 ? 10.635 -9.033 -2.527 1.00 91.25 96 PHE A O 1
ATOM 778 N N . LYS A 1 97 ? 11.416 -9.560 -0.490 1.00 87.38 97 LYS A N 1
ATOM 779 C CA . LYS A 1 97 ? 12.078 -10.780 -0.934 1.00 87.38 97 LYS A CA 1
ATOM 780 C C . LYS A 1 97 ? 11.039 -11.858 -1.175 1.00 87.38 97 LYS A C 1
ATOM 782 O O . LYS A 1 97 ? 10.006 -11.942 -0.514 1.00 87.38 97 LYS A O 1
ATOM 787 N N . LEU A 1 98 ? 11.352 -12.745 -2.104 1.00 84.94 98 LEU A N 1
ATOM 788 C CA . LEU A 1 98 ? 10.410 -13.756 -2.550 1.00 84.94 98 LEU A CA 1
ATOM 789 C C . LEU A 1 98 ? 9.974 -14.730 -1.439 1.00 84.94 98 LEU A C 1
ATOM 791 O O . LEU A 1 98 ? 8.819 -15.137 -1.380 1.00 84.94 98 LEU A O 1
ATOM 795 N N . ASN A 1 99 ? 10.869 -15.041 -0.503 1.00 86.81 99 ASN A N 1
ATOM 796 C CA . ASN A 1 99 ? 10.574 -15.873 0.665 1.00 86.81 99 ASN A CA 1
ATOM 797 C C . ASN A 1 99 ? 9.655 -15.201 1.710 1.00 86.81 99 ASN A C 1
ATOM 799 O O . ASN A 1 99 ? 9.181 -15.878 2.623 1.00 86.81 99 ASN A O 1
ATOM 803 N N . GLU A 1 100 ? 9.400 -13.893 1.606 1.00 90.69 100 GLU A N 1
ATOM 804 C CA . GLU A 1 100 ? 8.447 -13.183 2.469 1.00 90.69 100 GLU A CA 1
ATOM 805 C C . GLU A 1 100 ? 6.997 -13.389 2.009 1.00 90.69 100 GLU A C 1
ATOM 807 O O . GLU A 1 100 ? 6.071 -13.268 2.816 1.00 90.69 100 GLU A O 1
ATOM 812 N N . PHE A 1 101 ? 6.791 -13.739 0.736 1.00 91.00 101 PHE A N 1
ATOM 813 C CA . PHE A 1 101 ? 5.468 -13.968 0.175 1.00 91.00 101 PHE A CA 1
ATOM 814 C C . PHE A 1 101 ? 4.891 -15.309 0.624 1.00 91.00 101 PHE A C 1
ATOM 816 O O . PHE A 1 101 ? 5.510 -16.366 0.498 1.00 91.00 101 PHE A O 1
ATOM 823 N N . LYS A 1 102 ? 3.653 -15.274 1.123 1.00 90.00 102 LYS A N 1
ATOM 824 C CA . LYS A 1 102 ? 2.941 -16.448 1.642 1.00 90.00 102 LYS A CA 1
ATOM 825 C C . LYS A 1 102 ? 1.557 -16.574 1.022 1.00 90.00 102 LYS A C 1
ATOM 827 O O . LYS A 1 102 ? 0.932 -15.583 0.649 1.00 90.00 102 LYS A O 1
ATOM 832 N N . LYS A 1 103 ? 1.068 -17.809 0.918 1.00 88.00 103 LYS A N 1
ATOM 833 C CA . LYS A 1 103 ? -0.296 -18.099 0.463 1.00 88.00 103 LYS A CA 1
ATOM 834 C C . LYS A 1 103 ? -1.262 -18.044 1.647 1.00 88.00 103 LYS A C 1
ATOM 836 O O . LYS A 1 103 ? -0.956 -18.579 2.710 1.00 88.00 103 LYS A O 1
ATOM 841 N N . TYR A 1 104 ? -2.438 -17.466 1.423 1.00 86.50 104 TYR A N 1
ATOM 842 C CA . TYR A 1 104 ? -3.540 -17.415 2.387 1.00 86.50 104 TYR A CA 1
ATOM 843 C C . TYR A 1 104 ? -4.800 -17.970 1.727 1.00 86.50 104 TYR A C 1
ATOM 845 O O . TYR A 1 104 ? -5.083 -17.655 0.572 1.00 86.50 104 TYR A O 1
ATOM 853 N N . LYS A 1 105 ? -5.546 -18.817 2.438 1.00 83.44 105 LYS A N 1
ATOM 854 C CA . LYS A 1 105 ? -6.746 -19.487 1.914 1.00 83.44 105 LYS A CA 1
ATOM 855 C C . LYS A 1 105 ? -8.021 -18.721 2.231 1.00 83.44 105 LYS A C 1
ATOM 857 O O . LYS A 1 105 ? -9.017 -18.870 1.526 1.00 83.44 105 LYS A O 1
ATOM 862 N N . THR A 1 106 ? -8.009 -17.916 3.289 1.00 86.44 106 THR A N 1
ATOM 863 C CA . THR A 1 106 ? -9.186 -17.172 3.742 1.00 86.44 106 THR A CA 1
ATOM 864 C C . THR A 1 106 ? -8.858 -15.710 4.022 1.00 86.44 106 THR A C 1
ATOM 866 O O . THR A 1 106 ? -7.718 -15.356 4.320 1.00 86.44 106 THR A O 1
ATOM 869 N N . VAL A 1 107 ? -9.887 -14.853 3.974 1.00 88.81 107 VAL A N 1
ATOM 870 C CA . VAL A 1 107 ? -9.743 -13.443 4.373 1.00 88.81 107 VAL A CA 1
ATOM 871 C C . VAL A 1 107 ? -9.302 -13.340 5.832 1.00 88.81 107 VAL A C 1
ATOM 873 O O . VAL A 1 107 ? -8.482 -12.494 6.149 1.00 88.81 107 VAL A O 1
ATOM 876 N N . ALA A 1 108 ? -9.814 -14.211 6.708 1.00 91.06 108 ALA A N 1
ATOM 877 C CA . ALA A 1 108 ? -9.464 -14.210 8.126 1.00 91.06 108 ALA A CA 1
ATOM 878 C C . ALA A 1 108 ? -7.968 -14.483 8.342 1.00 91.06 108 ALA A C 1
ATOM 880 O O . ALA A 1 108 ? -7.309 -13.708 9.027 1.00 91.06 108 ALA A O 1
ATOM 881 N N . GLU A 1 109 ? -7.415 -15.504 7.677 1.00 91.38 109 GLU A N 1
ATOM 882 C CA . GLU A 1 109 ? -5.976 -15.806 7.725 1.00 91.38 109 GLU A CA 1
ATOM 883 C C . GLU A 1 109 ? -5.128 -14.616 7.260 1.00 91.38 109 GLU A C 1
ATOM 885 O O . GLU A 1 109 ? -4.118 -14.281 7.885 1.00 91.38 109 GLU A O 1
ATOM 890 N N . PHE A 1 110 ? -5.534 -13.953 6.171 1.00 90.75 110 PHE A N 1
ATOM 891 C CA . PHE A 1 110 ? -4.786 -12.806 5.668 1.00 90.75 110 PHE A CA 1
ATOM 892 C C . PHE A 1 110 ? -4.927 -11.578 6.578 1.00 90.75 110 PHE A C 1
ATOM 894 O O . PHE A 1 110 ? -3.944 -10.882 6.824 1.00 90.75 110 PHE A O 1
ATOM 901 N N . THR A 1 111 ? -6.111 -11.345 7.148 1.00 93.50 111 THR A N 1
ATOM 902 C CA . THR A 1 111 ? -6.339 -10.311 8.165 1.00 93.50 111 THR A CA 1
ATOM 903 C C . THR A 1 111 ? -5.441 -10.526 9.380 1.00 93.50 111 THR A C 1
ATOM 905 O O . THR A 1 111 ? -4.766 -9.589 9.795 1.00 93.50 111 THR A O 1
ATOM 908 N N . GLU A 1 112 ? -5.362 -11.743 9.921 1.00 95.69 112 GLU A N 1
ATOM 909 C CA . GLU A 1 112 ? -4.483 -12.067 11.056 1.00 95.69 112 GLU A CA 1
ATOM 910 C C . GLU A 1 112 ? -3.003 -11.846 10.724 1.00 95.69 112 GLU A C 1
ATOM 912 O O . GLU A 1 112 ? -2.217 -11.384 11.559 1.00 95.69 112 GLU A O 1
ATOM 917 N N . TYR A 1 113 ? -2.593 -12.174 9.497 1.00 95.50 113 TYR A N 1
ATOM 918 C CA . TYR A 1 113 ? -1.252 -11.856 9.027 1.00 95.50 113 TYR A CA 1
ATOM 919 C C . TYR A 1 113 ? -1.013 -10.343 8.996 1.00 95.50 113 TYR A C 1
ATOM 921 O O . TYR A 1 113 ? -0.030 -9.887 9.579 1.00 95.50 113 TYR A O 1
ATOM 929 N N . LEU A 1 114 ? -1.910 -9.565 8.384 1.00 95.88 114 LEU A N 1
ATOM 930 C CA . LEU A 1 114 ? -1.781 -8.108 8.299 1.00 95.88 114 LEU A CA 1
ATOM 931 C C . LEU A 1 114 ? -1.791 -7.452 9.682 1.00 95.88 114 LEU A C 1
ATOM 933 O O . LEU A 1 114 ? -0.974 -6.576 9.936 1.00 95.88 114 LEU A O 1
ATOM 937 N N . GLN A 1 115 ? -2.628 -7.917 10.609 1.00 96.38 115 GLN A N 1
ATOM 938 C CA . GLN A 1 115 ? -2.623 -7.463 12.003 1.00 96.38 115 GLN A CA 1
ATOM 939 C C . GLN A 1 115 ? -1.273 -7.676 12.681 1.00 96.38 115 GLN A C 1
ATOM 941 O O . GLN A 1 115 ? -0.758 -6.775 13.340 1.00 96.38 115 GLN A O 1
ATOM 946 N N . ARG A 1 116 ? -0.666 -8.844 12.475 1.00 96.56 116 ARG A N 1
ATOM 947 C CA . ARG A 1 116 ? 0.643 -9.170 13.045 1.00 96.56 116 ARG A CA 1
ATOM 948 C C . ARG A 1 116 ? 1.780 -8.375 12.412 1.00 96.56 116 ARG A C 1
ATOM 950 O O . ARG A 1 116 ? 2.701 -7.994 13.122 1.00 96.56 116 ARG A O 1
ATOM 957 N N . GLN A 1 117 ? 1.752 -8.186 11.092 1.00 96.31 117 GLN A N 1
ATOM 958 C CA . GLN A 1 117 ? 2.817 -7.474 10.384 1.00 96.31 117 GLN A CA 1
ATOM 959 C C . GLN A 1 117 ? 2.737 -5.965 10.588 1.00 96.31 117 GLN A C 1
ATOM 961 O O . GLN A 1 117 ? 3.761 -5.321 10.779 1.00 96.31 117 GLN A O 1
ATOM 966 N N . LEU A 1 118 ? 1.534 -5.397 10.518 1.00 95.88 118 LEU A N 1
ATOM 967 C CA . LEU A 1 118 ? 1.343 -3.950 10.468 1.00 95.88 118 LEU A CA 1
ATOM 968 C C . LEU A 1 118 ? 1.098 -3.341 11.849 1.00 95.88 118 LEU A C 1
ATOM 970 O O . LEU A 1 118 ? 1.404 -2.170 12.069 1.00 95.88 118 LEU A O 1
ATOM 974 N N . GLY A 1 119 ? 0.539 -4.111 12.788 1.00 93.44 119 GLY A N 1
ATOM 975 C CA . GLY A 1 119 ? 0.092 -3.575 14.068 1.00 93.44 119 GLY A CA 1
ATOM 976 C C . GLY A 1 119 ? -0.903 -2.432 13.854 1.00 93.44 119 GLY A C 1
ATOM 977 O O . GLY A 1 119 ? -1.938 -2.616 13.223 1.00 93.44 119 GLY A O 1
ATOM 978 N N . ASN A 1 120 ? -0.574 -1.244 14.360 1.00 89.31 120 ASN A N 1
ATOM 979 C CA . ASN A 1 120 ? -1.370 -0.020 14.221 1.00 89.31 120 ASN A CA 1
ATOM 980 C C . ASN A 1 120 ? -0.837 0.951 13.149 1.00 89.31 120 ASN A C 1
ATOM 982 O O . ASN A 1 120 ? -1.237 2.117 13.134 1.00 89.31 120 ASN A O 1
ATOM 986 N N . LYS A 1 121 ? 0.088 0.502 12.297 1.00 93.81 121 LYS A N 1
ATOM 987 C CA . LYS A 1 121 ? 0.756 1.328 11.287 1.00 93.81 121 LYS A CA 1
ATOM 988 C C . LYS A 1 121 ? 0.129 1.135 9.912 1.00 93.81 121 LYS A C 1
ATOM 990 O O . LYS A 1 121 ? -0.490 0.107 9.623 1.00 93.81 121 LYS A O 1
ATOM 995 N N . LEU A 1 122 ? 0.321 2.127 9.049 1.00 95.56 122 LEU A N 1
ATOM 996 C CA . LEU A 1 122 ? 0.088 1.968 7.622 1.00 95.56 122 LEU A CA 1
ATOM 997 C C . LEU A 1 122 ? 1.255 1.181 7.008 1.00 95.56 122 LEU A C 1
ATOM 999 O O . LEU A 1 122 ? 2.424 1.439 7.292 1.00 95.56 122 LEU A O 1
ATOM 1003 N N . GLY A 1 123 ? 0.933 0.221 6.155 1.00 95.88 123 GLY A N 1
ATOM 1004 C CA . GLY A 1 123 ? 1.895 -0.604 5.445 1.00 95.88 123 GLY A CA 1
ATOM 1005 C C . GLY A 1 123 ? 1.625 -0.677 3.954 1.00 95.88 123 GLY A C 1
ATOM 1006 O O . GLY A 1 123 ? 0.575 -0.256 3.459 1.00 95.88 123 GLY A O 1
ATOM 1007 N N . VAL A 1 124 ? 2.578 -1.275 3.249 1.00 95.44 124 VAL A N 1
ATOM 1008 C CA . VAL A 1 124 ? 2.400 -1.705 1.863 1.00 95.44 124 VAL A CA 1
ATOM 1009 C C . VAL A 1 124 ? 2.137 -3.201 1.863 1.00 95.44 124 VAL A C 1
ATOM 1011 O O . VAL A 1 124 ? 2.822 -3.952 2.554 1.00 95.44 124 VAL A O 1
ATOM 1014 N N . ALA A 1 125 ? 1.172 -3.630 1.060 1.00 94.75 125 ALA A N 1
ATOM 1015 C CA . ALA A 1 125 ? 0.953 -5.022 0.716 1.00 94.75 125 ALA A CA 1
ATOM 1016 C C . ALA A 1 125 ? 1.206 -5.227 -0.782 1.00 94.75 125 ALA A C 1
ATOM 1018 O O . ALA A 1 125 ? 0.811 -4.400 -1.608 1.00 94.75 125 ALA A O 1
ATOM 1019 N N . GLN A 1 126 ? 1.859 -6.332 -1.133 1.00 92.81 126 GLN A N 1
ATOM 1020 C CA . GLN A 1 126 ? 2.093 -6.750 -2.510 1.00 92.81 126 GLN A CA 1
ATOM 1021 C C . GLN A 1 126 ? 1.582 -8.162 -2.754 1.00 92.81 126 GLN A C 1
ATOM 1023 O O . GLN A 1 126 ? 1.598 -9.014 -1.865 1.00 92.81 126 GLN A O 1
ATOM 1028 N N . ILE A 1 127 ? 1.162 -8.390 -3.993 1.00 89.75 127 ILE A N 1
ATOM 1029 C CA . ILE A 1 127 ? 0.646 -9.659 -4.489 1.00 89.75 127 ILE A CA 1
ATOM 1030 C C . ILE A 1 127 ? 1.479 -10.060 -5.690 1.00 89.75 127 ILE A C 1
ATOM 1032 O O . ILE A 1 127 ? 1.603 -9.286 -6.643 1.00 89.75 127 ILE A O 1
ATOM 1036 N N . ILE A 1 128 ? 2.000 -11.278 -5.667 1.00 87.56 128 ILE A N 1
ATOM 1037 C CA . ILE A 1 128 ? 2.687 -11.880 -6.806 1.00 87.56 128 ILE A CA 1
ATOM 1038 C C . ILE A 1 128 ? 1.932 -13.111 -7.285 1.00 87.56 128 ILE A C 1
ATOM 1040 O O . ILE A 1 128 ? 1.353 -13.836 -6.480 1.00 87.56 128 ILE A O 1
ATOM 1044 N N . GLU A 1 129 ? 1.966 -13.355 -8.587 1.00 84.69 129 GLU A N 1
ATOM 1045 C CA . GLU A 1 129 ? 1.627 -14.635 -9.200 1.00 84.69 129 GLU A CA 1
ATOM 1046 C C . GLU A 1 129 ? 2.868 -15.527 -9.180 1.00 84.69 129 GLU A C 1
ATOM 1048 O O . GLU A 1 129 ? 3.904 -15.143 -9.726 1.00 84.69 129 GLU A O 1
ATOM 1053 N N . LEU A 1 130 ? 2.781 -16.702 -8.561 1.00 77.88 130 LEU A N 1
ATOM 1054 C CA . LEU A 1 130 ? 3.801 -17.741 -8.663 1.00 77.88 130 LEU A CA 1
ATOM 1055 C C . LEU A 1 130 ? 3.456 -18.606 -9.882 1.00 77.88 130 LEU A C 1
ATOM 1057 O O . LEU A 1 130 ? 2.382 -19.196 -9.922 1.00 77.88 130 LEU A O 1
ATOM 1061 N N . LYS A 1 131 ? 4.321 -18.712 -10.892 1.00 68.12 131 LYS A N 1
ATOM 1062 C CA . LYS A 1 131 ? 4.066 -19.669 -11.980 1.00 68.12 131 LYS A CA 1
ATOM 1063 C C . LYS A 1 131 ? 4.442 -21.087 -11.535 1.00 68.12 131 LYS A C 1
ATOM 1065 O O . LYS A 1 131 ? 5.478 -21.308 -10.913 1.00 68.12 131 LYS A O 1
ATOM 1070 N N . SER A 1 132 ? 3.567 -22.042 -11.841 1.00 55.53 132 SER A N 1
ATOM 1071 C CA . SER A 1 132 ? 3.682 -23.462 -11.485 1.00 55.53 132 SER A CA 1
ATOM 1072 C C . SER A 1 132 ? 4.227 -24.314 -12.653 1.00 55.53 132 SER A C 1
ATOM 1074 O O . SER A 1 132 ? 3.995 -23.949 -13.810 1.00 55.53 132 SER A O 1
ATOM 1076 N N . PRO A 1 133 ? 4.900 -25.457 -12.379 1.00 54.97 133 PRO A N 1
ATOM 1077 C CA . PRO A 1 133 ? 5.216 -25.968 -11.051 1.00 54.97 133 PRO A CA 1
ATOM 1078 C C . PRO A 1 133 ? 6.489 -25.335 -10.504 1.00 54.97 133 PRO A C 1
ATO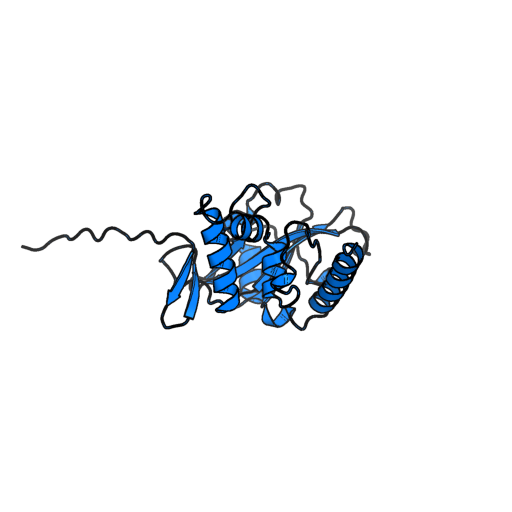M 1080 O O . PRO A 1 133 ? 7.500 -25.217 -11.187 1.00 54.97 133 PRO A O 1
ATOM 1083 N N . VAL A 1 134 ? 6.379 -24.926 -9.244 1.00 50.09 134 VAL A N 1
ATOM 1084 C CA . VAL A 1 134 ? 7.440 -24.380 -8.404 1.00 50.09 134 VAL A CA 1
ATOM 1085 C C . VAL A 1 134 ? 8.645 -25.323 -8.461 1.00 50.09 134 VAL A C 1
ATOM 1087 O O . VAL A 1 134 ? 8.646 -26.361 -7.801 1.00 50.09 134 VAL A O 1
ATOM 1090 N N . SER A 1 135 ? 9.668 -24.986 -9.250 1.00 43.56 135 SER A N 1
ATOM 1091 C CA . SER A 1 135 ? 11.014 -25.450 -8.929 1.00 43.56 135 SER A CA 1
ATOM 1092 C C . SER A 1 135 ? 11.390 -24.822 -7.594 1.00 43.56 135 SER A C 1
ATOM 1094 O O . SER A 1 135 ? 11.060 -23.663 -7.345 1.00 43.56 135 SER A O 1
ATOM 1096 N N . GLU A 1 136 ? 12.075 -25.573 -6.736 1.00 49.94 136 GLU A N 1
ATOM 1097 C CA . GLU A 1 136 ? 12.584 -25.080 -5.446 1.00 49.94 136 GLU A CA 1
ATOM 1098 C C . GLU A 1 136 ? 13.438 -23.804 -5.597 1.00 49.94 136 GLU A C 1
ATOM 1100 O O . GLU A 1 136 ? 13.578 -23.026 -4.656 1.00 49.94 136 GLU A O 1
ATOM 1105 N N . ASP A 1 137 ? 13.908 -23.531 -6.816 1.00 45.88 137 ASP A N 1
ATOM 1106 C CA . ASP A 1 137 ? 14.360 -22.222 -7.263 1.00 45.88 137 ASP A CA 1
ATOM 1107 C C . ASP A 1 137 ? 13.182 -21.316 -7.656 1.00 45.88 137 ASP A C 1
ATOM 1109 O O . ASP A 1 137 ? 12.710 -21.298 -8.795 1.00 45.88 137 ASP A O 1
ATOM 1113 N N . ILE A 1 138 ? 12.717 -20.514 -6.697 1.00 46.81 138 ILE A N 1
ATOM 1114 C CA . ILE A 1 138 ? 11.642 -19.529 -6.890 1.00 46.81 138 ILE A CA 1
ATOM 1115 C C . ILE A 1 138 ? 12.111 -18.335 -7.768 1.00 46.81 138 ILE A C 1
ATOM 1117 O O . ILE A 1 138 ? 11.344 -17.435 -8.089 1.00 46.81 138 ILE A O 1
ATOM 1121 N N . SER A 1 139 ? 13.370 -18.312 -8.209 1.00 45.38 139 SER A N 1
ATOM 1122 C CA . SER A 1 139 ? 14.052 -17.131 -8.750 1.00 45.38 139 SER A CA 1
ATOM 1123 C C . SER A 1 139 ? 13.660 -16.690 -10.174 1.00 45.38 139 SER A C 1
ATOM 1125 O O . SER A 1 139 ? 14.150 -15.650 -10.610 1.00 45.38 139 SER A O 1
ATOM 1127 N N . VAL A 1 140 ? 12.791 -17.402 -10.914 1.00 47.25 140 VAL A N 1
ATOM 1128 C CA . VAL A 1 140 ? 12.671 -17.166 -12.379 1.00 47.25 140 VAL A CA 1
ATOM 1129 C C . VAL A 1 140 ? 11.244 -16.994 -12.933 1.00 47.25 140 VAL A C 1
ATOM 1131 O O . VAL A 1 140 ? 11.085 -16.788 -14.134 1.00 47.25 140 VAL A O 1
ATOM 1134 N N . SER A 1 141 ? 10.165 -17.022 -12.139 1.00 51.59 141 SER A N 1
ATOM 1135 C CA . SER A 1 141 ? 8.817 -16.966 -12.752 1.00 51.59 141 SER A CA 1
ATOM 1136 C C . SER A 1 141 ? 7.703 -16.304 -11.934 1.00 51.59 141 SER A C 1
ATOM 1138 O O . SER A 1 141 ? 6.543 -16.709 -12.002 1.00 51.59 141 SER A O 1
ATOM 1140 N N . THR A 1 142 ? 8.022 -15.234 -11.207 1.00 68.25 142 THR A N 1
ATOM 1141 C CA . THR A 1 142 ? 7.036 -14.477 -10.420 1.00 68.25 142 THR A CA 1
ATOM 1142 C C . THR A 1 142 ? 6.674 -13.146 -11.063 1.00 68.25 142 THR A C 1
ATOM 1144 O O . THR A 1 142 ? 7.562 -12.343 -11.348 1.00 68.25 142 THR A O 1
ATOM 1147 N N . ARG A 1 143 ? 5.378 -12.880 -11.260 1.00 80.56 143 ARG A N 1
ATOM 1148 C CA . ARG A 1 143 ? 4.889 -11.577 -11.743 1.00 80.56 143 ARG A CA 1
ATOM 1149 C C . ARG A 1 143 ? 4.275 -10.786 -10.594 1.00 80.56 143 ARG A C 1
ATOM 1151 O O . ARG A 1 143 ? 3.403 -11.308 -9.906 1.00 80.56 143 ARG A O 1
ATOM 1158 N N . LEU A 1 144 ? 4.675 -9.525 -10.407 1.00 85.50 144 LEU A N 1
ATOM 1159 C CA . LEU A 1 144 ? 3.965 -8.620 -9.502 1.00 85.50 144 LEU A CA 1
ATOM 1160 C C . LEU A 1 144 ? 2.599 -8.275 -10.102 1.00 85.50 144 LEU A C 1
ATOM 1162 O O . LEU A 1 144 ? 2.512 -7.697 -11.180 1.00 85.50 144 LEU A O 1
ATOM 1166 N N . MET A 1 145 ? 1.536 -8.624 -9.386 1.00 85.19 145 MET A N 1
ATOM 1167 C CA . MET A 1 145 ? 0.159 -8.440 -9.843 1.00 85.19 145 MET A CA 1
ATOM 1168 C C . MET A 1 145 ? -0.460 -7.164 -9.294 1.00 85.19 145 MET A C 1
ATOM 1170 O O . MET A 1 145 ? -1.260 -6.522 -9.970 1.00 85.19 145 MET A O 1
ATOM 1174 N N . HIS A 1 146 ? -0.121 -6.817 -8.050 1.00 86.62 146 HIS A N 1
ATOM 1175 C CA . HIS A 1 146 ? -0.700 -5.663 -7.378 1.00 86.62 146 HIS A CA 1
ATOM 1176 C C . HIS A 1 146 ? 0.164 -5.183 -6.213 1.00 86.62 146 HIS A C 1
ATOM 1178 O O . HIS A 1 146 ? 0.787 -5.989 -5.521 1.00 86.62 146 HIS A O 1
ATOM 1184 N N . SER A 1 147 ? 0.130 -3.877 -5.958 1.00 89.56 147 SER A N 1
ATOM 1185 C CA . SER A 1 147 ? 0.550 -3.277 -4.691 1.00 89.56 147 SER A CA 1
ATOM 1186 C C . SER A 1 147 ? -0.569 -2.375 -4.188 1.00 89.56 147 SER A C 1
ATOM 1188 O O . SER A 1 147 ? -1.192 -1.683 -4.990 1.00 89.56 147 SER A O 1
ATOM 1190 N N . PHE A 1 148 ? -0.793 -2.328 -2.882 1.00 91.75 148 PHE A N 1
ATOM 1191 C CA . PHE A 1 148 ? -1.765 -1.427 -2.266 1.00 91.75 148 PHE A CA 1
ATOM 1192 C C . PHE A 1 148 ? -1.317 -1.035 -0.861 1.00 91.75 148 PHE A C 1
ATOM 1194 O O . PHE A 1 148 ? -0.482 -1.706 -0.251 1.00 91.75 148 PHE A O 1
ATOM 1201 N N . LEU A 1 149 ? -1.868 0.062 -0.344 1.00 94.50 149 LEU A N 1
ATOM 1202 C CA . LEU A 1 149 ? -1.660 0.435 1.051 1.00 94.50 149 LEU A CA 1
ATOM 1203 C C . LEU A 1 149 ? -2.696 -0.275 1.913 1.00 94.50 149 LEU A C 1
ATOM 1205 O O . LEU A 1 149 ? -3.872 -0.337 1.545 1.00 94.50 149 LEU A O 1
ATOM 1209 N N . ALA A 1 150 ? -2.274 -0.777 3.065 1.00 96.12 150 ALA A N 1
ATOM 1210 C CA . ALA A 1 150 ? -3.146 -1.435 4.023 1.00 96.12 150 ALA A CA 1
ATOM 1211 C C . ALA A 1 150 ? -2.803 -0.992 5.441 1.00 96.12 150 ALA A C 1
ATOM 1213 O O . ALA A 1 150 ? -1.648 -0.731 5.759 1.00 96.12 150 ALA A O 1
ATOM 1214 N N . GLY A 1 151 ? -3.797 -0.944 6.313 1.00 96.81 151 GLY A N 1
ATOM 1215 C CA . GLY A 1 151 ? -3.577 -0.806 7.745 1.00 96.81 151 GLY A CA 1
ATOM 1216 C C . GLY A 1 151 ? -4.762 -1.336 8.527 1.00 96.81 151 GLY A C 1
ATOM 1217 O O . GLY A 1 151 ? -5.804 -1.655 7.954 1.00 96.81 151 GLY A O 1
ATOM 1218 N N . VAL A 1 152 ? -4.598 -1.437 9.838 1.00 96.62 152 VAL A N 1
ATOM 1219 C CA . VAL A 1 152 ? -5.599 -2.018 10.732 1.00 96.62 152 VAL A CA 1
ATOM 1220 C C . VAL A 1 152 ? -6.187 -0.916 11.596 1.00 96.62 152 VAL A C 1
ATOM 1222 O O . VAL A 1 152 ? -5.458 -0.185 12.264 1.00 96.62 152 VAL A O 1
ATOM 1225 N N . ASP A 1 153 ? -7.508 -0.771 11.559 1.00 94.94 153 ASP A N 1
ATOM 1226 C CA . ASP A 1 153 ? -8.203 0.200 12.397 1.00 94.94 153 ASP A CA 1
ATOM 1227 C C . ASP A 1 153 ? -8.349 -0.297 13.855 1.00 94.94 153 ASP A C 1
ATOM 1229 O O . ASP A 1 153 ? -8.127 -1.477 14.142 1.00 94.94 153 ASP A O 1
ATOM 1233 N N . PRO A 1 154 ? -8.761 0.562 14.809 1.00 93.56 154 PRO A N 1
ATOM 1234 C CA . PRO A 1 154 ? -8.954 0.163 16.208 1.00 93.56 154 PRO A CA 1
ATOM 1235 C C . PRO A 1 154 ? -9.984 -0.953 16.446 1.00 93.56 154 PRO A C 1
ATOM 1237 O O . PRO A 1 154 ? -10.036 -1.506 17.541 1.00 93.56 154 PRO A O 1
ATOM 1240 N N . LEU A 1 155 ? -10.822 -1.276 15.455 1.00 93.62 155 LEU A N 1
ATOM 1241 C CA . LEU A 1 155 ? -11.775 -2.386 15.510 1.00 93.62 155 LEU A CA 1
ATOM 1242 C C . LEU A 1 155 ? -11.188 -3.687 14.934 1.00 93.62 155 LEU A C 1
ATOM 1244 O O . LEU A 1 155 ? -11.905 -4.681 14.827 1.00 93.62 155 LEU A O 1
ATOM 1248 N N . GLY A 1 156 ? -9.913 -3.687 14.539 1.00 93.38 156 GLY A N 1
ATOM 1249 C CA . GLY A 1 156 ? -9.232 -4.826 13.931 1.00 93.38 156 GLY A CA 1
ATOM 1250 C C . GLY A 1 156 ? -9.548 -5.018 12.447 1.00 93.38 156 GLY A C 1
ATOM 1251 O O . GLY A 1 156 ? -9.165 -6.039 11.876 1.00 93.38 156 GLY A O 1
ATOM 1252 N N . ARG A 1 157 ? -10.242 -4.073 11.802 1.00 93.69 157 ARG A N 1
ATOM 1253 C CA . ARG A 1 157 ? -10.606 -4.176 10.384 1.00 93.69 157 ARG A CA 1
ATOM 1254 C C . ARG A 1 157 ? -9.457 -3.677 9.526 1.00 93.69 157 ARG A C 1
ATOM 1256 O O . ARG A 1 157 ? -8.871 -2.633 9.807 1.00 93.69 157 ARG A O 1
ATOM 1263 N N . VAL A 1 158 ? -9.172 -4.393 8.446 1.00 94.94 158 VAL A N 1
ATOM 1264 C CA . VAL A 1 158 ? -8.145 -3.975 7.493 1.00 94.94 158 VAL A CA 1
ATOM 1265 C C . VAL A 1 158 ? -8.749 -2.984 6.501 1.00 94.94 158 VAL A C 1
ATOM 1267 O O . VAL A 1 158 ? -9.664 -3.313 5.741 1.00 94.94 158 VAL A O 1
ATOM 1270 N N . VAL A 1 159 ? -8.218 -1.766 6.520 1.00 94.94 159 VAL A N 1
ATOM 1271 C CA . VAL A 1 159 ? -8.545 -0.676 5.603 1.00 94.94 159 VAL A CA 1
ATOM 1272 C C . VAL A 1 159 ? -7.497 -0.649 4.502 1.00 94.94 159 VAL A C 1
ATOM 1274 O O . VAL A 1 159 ? -6.304 -0.537 4.781 1.00 94.94 159 VAL A O 1
ATOM 1277 N N . CYS A 1 160 ? -7.941 -0.724 3.252 1.00 93.69 160 CYS A N 1
ATOM 1278 C CA . CYS A 1 160 ? -7.068 -0.724 2.088 1.00 93.69 160 CYS A CA 1
ATOM 1279 C C . CYS A 1 160 ? -7.309 0.514 1.226 1.00 93.69 160 CYS A C 1
ATOM 1281 O O . CYS A 1 160 ? -8.456 0.915 1.022 1.00 93.69 160 CYS A O 1
ATOM 1283 N N . TYR A 1 161 ? -6.235 1.081 0.681 1.00 91.12 161 TYR A N 1
ATOM 1284 C CA . TYR A 1 161 ? -6.292 2.061 -0.398 1.00 91.12 161 TYR A CA 1
ATOM 1285 C C . TYR A 1 161 ? -5.742 1.440 -1.679 1.00 91.12 161 TYR A C 1
ATOM 1287 O O . TYR A 1 161 ? -4.580 1.035 -1.732 1.00 91.12 161 TYR A O 1
ATOM 1295 N N . GLU A 1 162 ? -6.577 1.387 -2.713 1.00 86.19 162 GLU A N 1
ATOM 1296 C CA . GLU A 1 162 ? -6.238 0.779 -3.998 1.00 86.19 162 GLU A CA 1
ATOM 1297 C C . GLU A 1 162 ? -6.766 1.604 -5.177 1.00 86.19 162 GLU A C 1
ATOM 1299 O O . GLU A 1 162 ? -7.731 2.359 -5.047 1.00 86.19 162 GLU A O 1
ATOM 1304 N N . LYS A 1 163 ? -6.164 1.391 -6.350 1.00 76.94 163 LYS A N 1
ATOM 1305 C CA . LYS A 1 163 ? -6.685 1.790 -7.663 1.00 76.94 163 LYS A CA 1
ATOM 1306 C C . LYS A 1 163 ? -6.493 0.671 -8.650 1.00 76.94 163 LYS A C 1
ATOM 1308 O O . LYS A 1 163 ? -5.437 0.041 -8.684 1.00 76.94 163 LYS A O 1
ATOM 1313 N N . ARG A 1 164 ? -7.499 0.470 -9.494 1.00 64.88 164 ARG A N 1
ATOM 1314 C CA . ARG A 1 164 ? -7.516 -0.615 -10.464 1.00 64.88 164 ARG A CA 1
ATOM 1315 C C . ARG A 1 164 ? -7.415 -0.058 -11.888 1.00 64.88 164 ARG A C 1
ATOM 1317 O O . ARG A 1 164 ? -8.388 0.229 -12.581 1.00 64.88 164 ARG A O 1
ATOM 1324 N N . GLY A 1 165 ? -6.166 0.068 -12.334 1.00 56.75 165 GLY A N 1
ATOM 1325 C CA . GLY A 1 165 ? -5.832 0.507 -13.688 1.00 56.75 165 GLY A CA 1
ATOM 1326 C C . GLY A 1 165 ? -6.379 1.898 -14.021 1.00 56.75 165 GLY A C 1
ATOM 1327 O O . GLY A 1 165 ? -6.514 2.749 -13.146 1.00 56.75 165 GLY A O 1
ATOM 1328 N N . ALA A 1 166 ? -6.660 2.137 -15.302 1.00 54.12 166 ALA A N 1
ATOM 1329 C CA . ALA A 1 166 ? -7.189 3.413 -15.792 1.00 54.12 166 ALA A CA 1
ATOM 1330 C C . ALA A 1 166 ? -8.727 3.517 -15.725 1.00 54.12 166 ALA A C 1
ATOM 1332 O O . ALA A 1 166 ? -9.275 4.598 -15.905 1.00 54.12 166 ALA A O 1
ATOM 1333 N N . ARG A 1 167 ? -9.439 2.395 -15.523 1.00 56.94 167 ARG A N 1
ATOM 1334 C CA . ARG A 1 167 ? -10.913 2.339 -15.612 1.00 56.94 167 ARG A CA 1
ATOM 1335 C C . ARG A 1 167 ? -11.624 2.398 -14.265 1.00 56.94 167 ARG A C 1
ATOM 1337 O O . ARG A 1 167 ? -12.769 2.838 -14.230 1.00 56.94 167 ARG A O 1
ATOM 1344 N N . ASP A 1 168 ? -10.984 1.951 -13.189 1.00 66.75 168 ASP A N 1
ATOM 1345 C CA . ASP A 1 168 ? -11.588 1.927 -11.860 1.00 66.75 168 ASP A CA 1
ATOM 1346 C C . ASP A 1 168 ? -10.922 2.971 -10.950 1.00 66.75 168 ASP A C 1
ATOM 1348 O O . ASP A 1 168 ? -9.690 2.991 -10.858 1.00 66.75 168 ASP A O 1
ATOM 1352 N N . PRO A 1 169 ? -11.713 3.804 -10.249 1.00 70.81 169 PRO A N 1
ATOM 1353 C CA . PRO A 1 169 ? -11.178 4.879 -9.432 1.00 70.81 169 PRO A CA 1
ATOM 1354 C C . PRO A 1 169 ? -10.419 4.375 -8.198 1.00 70.81 169 PRO A C 1
ATOM 1356 O O . PRO A 1 169 ? -10.712 3.298 -7.660 1.00 70.81 169 PRO A O 1
ATOM 1359 N N . PHE A 1 170 ? -9.492 5.198 -7.711 1.00 79.69 170 PHE A N 1
ATOM 1360 C CA . PHE A 1 170 ? -8.965 5.148 -6.357 1.00 79.69 170 PHE A CA 1
ATOM 1361 C C . PHE A 1 170 ? -10.094 5.047 -5.338 1.00 79.69 170 PHE A C 1
ATOM 1363 O O . PHE A 1 170 ? -11.062 5.815 -5.325 1.00 79.69 170 PHE A O 1
ATOM 1370 N N . ARG A 1 171 ? -9.953 4.084 -4.435 1.00 84.19 171 ARG A N 1
ATOM 1371 C CA . ARG A 1 171 ? -10.974 3.773 -3.444 1.00 84.19 171 ARG A CA 1
ATOM 1372 C C . ARG A 1 171 ? -10.353 3.301 -2.144 1.00 84.19 171 ARG A C 1
ATOM 1374 O O . ARG A 1 171 ? -9.311 2.652 -2.125 1.00 84.19 171 ARG A O 1
ATOM 1381 N N . ILE A 1 172 ? -11.055 3.614 -1.062 1.00 89.88 172 ILE A N 1
ATOM 1382 C CA . ILE A 1 172 ? -10.777 3.089 0.271 1.00 89.88 172 ILE A CA 1
ATOM 1383 C C . ILE A 1 172 ? -11.808 2.006 0.547 1.00 89.88 172 ILE A C 1
ATOM 1385 O O . ILE A 1 172 ? -13.013 2.261 0.487 1.00 89.88 172 ILE A O 1
ATOM 1389 N N . VAL A 1 173 ? -11.343 0.781 0.764 1.00 90.50 173 VAL A N 1
ATOM 1390 C CA . VAL A 1 173 ? -12.191 -0.413 0.810 1.00 90.50 173 VAL A CA 1
ATOM 1391 C C . VAL A 1 173 ? -11.738 -1.364 1.915 1.00 90.50 173 VAL A C 1
ATOM 1393 O O . VAL A 1 173 ? -10.578 -1.320 2.322 1.00 90.50 173 VAL A O 1
ATOM 1396 N N . PRO A 1 174 ? -12.631 -2.230 2.413 1.00 91.81 174 PRO A N 1
ATOM 1397 C CA . PRO A 1 174 ? -12.233 -3.305 3.313 1.00 91.81 174 PRO A CA 1
ATOM 1398 C C . PRO A 1 174 ? -11.465 -4.405 2.557 1.00 91.81 174 PRO A C 1
ATOM 1400 O O . PRO A 1 174 ? -11.715 -4.631 1.366 1.00 91.81 174 PRO A O 1
ATOM 1403 N N . LEU A 1 175 ? -10.571 -5.118 3.249 1.00 90.56 175 LEU A N 1
ATOM 1404 C CA . LEU A 1 175 ? -9.741 -6.187 2.671 1.00 90.56 175 LEU A CA 1
ATOM 1405 C C . LEU A 1 175 ? -10.549 -7.288 1.981 1.00 90.56 175 LEU A C 1
ATOM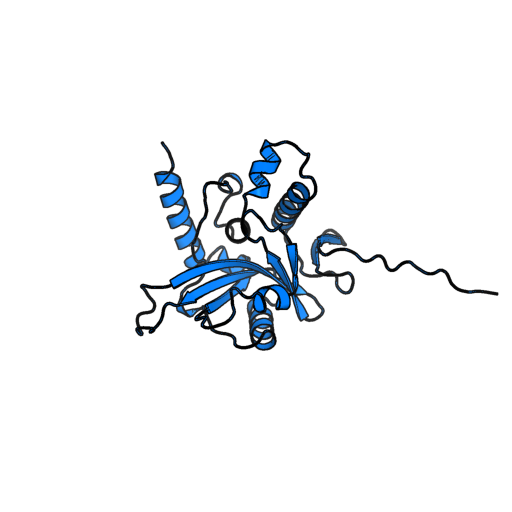 1407 O O . LEU A 1 175 ? -10.130 -7.802 0.945 1.00 90.56 175 LEU A O 1
ATOM 1411 N N . GLU A 1 176 ? -11.723 -7.632 2.515 1.00 88.81 176 GLU A N 1
ATOM 1412 C CA . GLU A 1 176 ? -12.640 -8.611 1.931 1.00 88.81 176 GLU A CA 1
ATOM 1413 C C . GLU A 1 176 ? -12.928 -8.299 0.466 1.00 88.81 176 GLU A C 1
ATOM 1415 O O . GLU A 1 176 ? -13.107 -9.222 -0.327 1.00 88.81 176 GLU A O 1
ATOM 1420 N N . LYS A 1 177 ? -12.991 -7.009 0.110 1.00 87.19 177 LYS A N 1
ATOM 1421 C CA . LYS A 1 177 ? -13.241 -6.592 -1.262 1.00 87.19 177 LYS A CA 1
ATOM 1422 C C . LYS A 1 177 ? -12.084 -7.016 -2.154 1.00 87.19 177 LYS A C 1
ATOM 1424 O O . LYS A 1 177 ? -12.354 -7.709 -3.122 1.00 87.19 177 LYS A O 1
ATOM 1429 N N . ILE A 1 178 ? -10.843 -6.688 -1.780 1.00 84.69 178 ILE A N 1
ATOM 1430 C CA . ILE A 1 178 ? -9.624 -7.055 -2.520 1.00 84.69 178 ILE A CA 1
ATOM 1431 C C . ILE A 1 178 ? -9.507 -8.577 -2.625 1.00 84.69 178 ILE A C 1
ATOM 1433 O O . ILE A 1 178 ? -9.406 -9.118 -3.719 1.00 84.69 178 ILE A O 1
ATOM 1437 N N . PHE A 1 179 ? -9.601 -9.287 -1.499 1.00 81.44 179 PHE A N 1
ATOM 1438 C CA . PHE A 1 179 ? -9.382 -10.735 -1.440 1.00 81.44 179 PHE A CA 1
ATOM 1439 C C . PHE A 1 179 ? -10.426 -11.543 -2.225 1.00 81.44 179 PHE A C 1
ATOM 1441 O O . PHE A 1 179 ? -10.130 -12.613 -2.752 1.00 81.44 179 PHE A O 1
ATOM 1448 N N . ARG A 1 180 ? -11.673 -11.060 -2.294 1.00 77.06 180 ARG A N 1
ATOM 1449 C CA . ARG A 1 180 ? -12.758 -11.740 -3.020 1.00 77.06 180 ARG A CA 1
ATOM 1450 C C . ARG A 1 180 ? -12.848 -11.330 -4.485 1.00 77.06 180 ARG A C 1
ATOM 1452 O O . ARG A 1 180 ? -13.680 -11.899 -5.194 1.00 77.06 180 ARG A O 1
ATOM 1459 N N . GLU A 1 181 ? -12.055 -10.366 -4.956 1.00 74.62 181 GLU A N 1
ATOM 1460 C CA . GLU A 1 181 ? -12.082 -10.015 -6.372 1.00 74.62 181 GLU A CA 1
ATOM 1461 C C . GLU A 1 181 ? -11.641 -11.211 -7.216 1.00 74.62 181 GLU A C 1
ATOM 1463 O O . GLU A 1 181 ? -10.654 -11.887 -6.934 1.00 74.62 181 GLU A O 1
ATOM 1468 N N . ARG A 1 182 ? -12.398 -11.457 -8.289 1.00 52.19 182 ARG A N 1
ATOM 1469 C CA . ARG A 1 182 ? -12.299 -12.634 -9.167 1.00 52.19 182 ARG A CA 1
ATOM 1470 C C . ARG A 1 182 ? -10.907 -12.851 -9.781 1.00 52.19 182 ARG A C 1
ATOM 1472 O O . ARG A 1 182 ? -10.631 -13.932 -10.277 1.00 52.19 182 ARG A O 1
ATOM 1479 N N . TRP A 1 183 ? -10.058 -11.826 -9.753 1.00 56.72 183 TRP A N 1
ATOM 1480 C CA . TRP A 1 183 ? -8.687 -11.833 -10.263 1.00 56.72 183 TRP A CA 1
ATOM 1481 C C . TRP A 1 183 ? -7.709 -12.555 -9.334 1.00 56.72 183 TRP A C 1
ATOM 1483 O O . TRP A 1 183 ? -6.680 -13.010 -9.812 1.00 56.72 183 TRP A O 1
ATOM 1493 N N . TYR A 1 184 ? -8.047 -12.699 -8.046 1.00 57.28 184 TYR A N 1
ATOM 1494 C CA . TYR A 1 184 ? -7.264 -13.438 -7.049 1.00 57.28 184 TYR A CA 1
ATOM 1495 C C . TYR A 1 184 ? -7.863 -14.812 -6.707 1.00 57.28 184 TYR A C 1
ATOM 1497 O O . TYR A 1 184 ? -7.478 -15.430 -5.716 1.00 57.28 184 TYR A O 1
ATOM 1505 N N . GLN A 1 185 ? -8.830 -15.275 -7.508 1.00 50.81 185 GLN A N 1
ATOM 1506 C CA . GLN A 1 185 ? -9.516 -16.556 -7.342 1.00 50.81 185 GLN A CA 1
ATOM 1507 C C . GLN A 1 185 ? -8.987 -17.614 -8.329 1.00 50.81 185 GLN A C 1
ATOM 1509 O O . GLN A 1 185 ? -8.496 -17.253 -9.397 1.00 50.81 185 GLN A O 1
ATOM 1514 N N . PRO A 1 186 ? -9.081 -18.915 -7.985 1.00 48.03 186 PRO A N 1
ATOM 1515 C CA . PRO A 1 186 ? -8.317 -19.985 -8.618 1.00 48.03 186 PRO A CA 1
ATOM 1516 C C . PRO A 1 186 ? -8.457 -20.176 -10.142 1.00 48.03 186 PRO A C 1
ATOM 1518 O O . PRO A 1 186 ? -9.504 -19.846 -10.699 1.00 48.03 186 PRO A O 1
ATOM 1521 N N . PRO A 1 187 ? -7.438 -20.774 -10.807 1.00 52.41 187 PRO A N 1
ATOM 1522 C CA . PRO A 1 187 ? -6.311 -21.513 -10.225 1.00 52.41 187 PRO A CA 1
ATOM 1523 C C . PRO A 1 187 ? -5.146 -20.564 -9.940 1.00 52.41 187 PRO A C 1
ATOM 1525 O O . PRO A 1 187 ? -4.354 -20.238 -10.811 1.00 52.41 187 PRO A O 1
ATOM 1528 N N . SER A 1 188 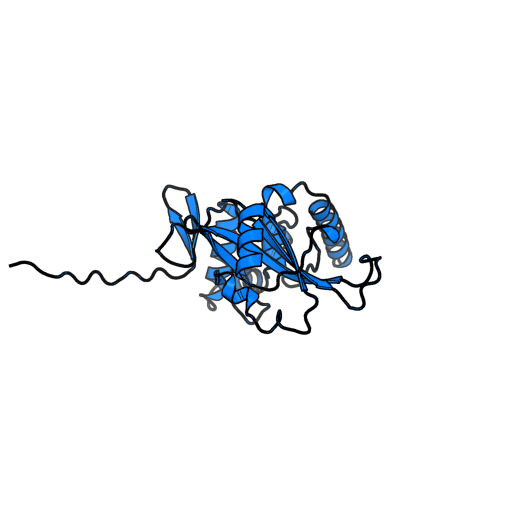? -5.083 -20.041 -8.727 1.00 58.16 188 SER A N 1
ATOM 1529 C CA . SER A 1 188 ? -4.395 -18.794 -8.475 1.00 58.16 188 SER A CA 1
ATOM 1530 C C . SER A 1 188 ? -3.290 -19.046 -7.482 1.00 58.16 188 SER A C 1
ATOM 1532 O O . SER A 1 188 ? -3.496 -19.055 -6.267 1.00 58.16 188 SER A O 1
ATOM 1534 N N . ASP A 1 189 ? -2.106 -19.261 -8.022 1.00 75.12 189 ASP A N 1
ATOM 1535 C CA . ASP A 1 189 ? -0.862 -19.364 -7.287 1.00 75.12 189 ASP A CA 1
ATOM 1536 C C . ASP A 1 189 ? -0.409 -17.985 -6.760 1.00 75.12 189 ASP A C 1
ATOM 1538 O O . ASP A 1 189 ? 0.756 -17.621 -6.864 1.00 75.12 189 ASP A O 1
ATOM 1542 N N . PHE A 1 190 ? -1.316 -17.191 -6.175 1.00 82.94 190 PHE A N 1
ATOM 1543 C CA . PHE A 1 190 ? -0.960 -15.889 -5.613 1.00 82.94 190 PHE A CA 1
ATOM 1544 C C . PHE A 1 190 ? -0.364 -16.026 -4.221 1.00 82.94 190 PHE A C 1
ATOM 1546 O O . PHE A 1 190 ? -0.891 -16.735 -3.357 1.00 82.94 190 PHE A O 1
ATOM 1553 N N . ALA A 1 191 ? 0.710 -15.286 -3.994 1.00 88.31 191 ALA A N 1
ATOM 1554 C CA . ALA A 1 191 ? 1.313 -15.118 -2.689 1.00 88.31 191 ALA A CA 1
ATOM 1555 C C . ALA A 1 191 ? 1.383 -13.632 -2.335 1.00 88.31 191 ALA A C 1
ATOM 1557 O O . ALA A 1 191 ? 1.457 -12.765 -3.206 1.00 88.31 191 ALA A O 1
ATOM 1558 N N . TRP A 1 192 ? 1.320 -13.352 -1.039 1.00 91.38 192 TRP A N 1
ATOM 1559 C CA . TRP A 1 192 ? 1.121 -12.017 -0.496 1.00 91.38 192 TRP A CA 1
ATOM 1560 C C . TRP A 1 192 ? 2.195 -11.724 0.543 1.00 91.38 192 TRP A C 1
ATOM 1562 O O . TRP A 1 192 ? 2.532 -12.595 1.349 1.00 91.38 192 TRP A O 1
ATOM 1572 N N . ALA A 1 193 ? 2.693 -10.495 0.545 1.00 94.88 193 ALA A N 1
ATOM 1573 C CA . ALA A 1 193 ? 3.607 -9.979 1.555 1.00 94.88 193 ALA A CA 1
ATOM 1574 C C . ALA A 1 193 ? 3.160 -8.578 1.971 1.00 94.88 193 ALA A C 1
ATOM 1576 O O . ALA A 1 193 ? 2.605 -7.837 1.158 1.00 94.88 193 ALA A O 1
ATOM 1577 N N . ALA A 1 194 ? 3.375 -8.223 3.234 1.00 96.75 194 ALA A N 1
ATOM 1578 C CA . ALA A 1 194 ? 3.098 -6.889 3.739 1.00 96.75 194 ALA A CA 1
ATOM 1579 C C . ALA A 1 194 ? 4.017 -6.527 4.903 1.00 96.75 194 ALA A C 1
ATOM 1581 O O . ALA A 1 194 ? 4.315 -7.381 5.738 1.00 96.75 194 ALA A O 1
ATOM 1582 N N . ARG A 1 195 ? 4.407 -5.251 4.982 1.00 96.31 195 ARG A N 1
ATOM 1583 C CA . ARG A 1 195 ? 5.159 -4.667 6.105 1.00 96.31 195 ARG A CA 1
ATOM 1584 C C . ARG A 1 195 ? 4.768 -3.200 6.321 1.00 96.31 195 ARG A C 1
ATOM 1586 O O . ARG A 1 195 ? 4.245 -2.581 5.386 1.00 96.31 195 ARG A O 1
ATOM 1593 N N . PRO A 1 196 ? 5.009 -2.642 7.524 1.00 96.00 196 PRO A N 1
ATOM 1594 C CA . PRO A 1 196 ? 4.903 -1.206 7.763 1.00 96.00 196 PRO A CA 1
ATOM 1595 C C . PRO A 1 196 ? 5.745 -0.415 6.758 1.00 96.00 196 PRO A C 1
ATOM 1597 O O . PRO A 1 196 ? 6.784 -0.893 6.307 1.00 96.00 196 PRO A O 1
ATOM 1600 N N . ILE A 1 197 ? 5.304 0.791 6.404 1.00 94.50 197 ILE A N 1
ATOM 1601 C CA . ILE A 1 197 ? 6.013 1.637 5.433 1.00 94.50 197 ILE A CA 1
ATOM 1602 C C . ILE A 1 197 ? 7.450 1.931 5.884 1.00 94.50 197 ILE A C 1
ATOM 1604 O O . ILE A 1 197 ? 8.379 1.757 5.096 1.00 94.50 197 ILE A O 1
ATOM 1608 N N . GLU A 1 198 ? 7.640 2.293 7.154 1.00 92.38 198 GLU A N 1
ATOM 1609 C CA . GLU A 1 198 ? 8.963 2.625 7.705 1.00 92.38 198 GLU A CA 1
ATOM 1610 C C . GLU A 1 198 ? 9.962 1.454 7.661 1.00 92.38 198 GLU A C 1
ATOM 1612 O O . GLU A 1 198 ? 11.168 1.657 7.544 1.00 92.38 198 GLU A O 1
ATOM 1617 N N . ASP A 1 199 ? 9.462 0.218 7.703 1.00 93.44 199 ASP A N 1
ATOM 1618 C CA . ASP A 1 199 ? 10.264 -0.999 7.604 1.00 93.44 199 ASP A CA 1
ATOM 1619 C C . ASP A 1 199 ? 10.720 -1.266 6.163 1.00 93.44 199 ASP A C 1
ATOM 1621 O O . ASP A 1 199 ? 11.729 -1.940 5.940 1.00 93.44 199 ASP A O 1
ATOM 1625 N N . ILE A 1 200 ? 9.950 -0.787 5.182 1.00 90.75 200 ILE A N 1
ATOM 1626 C CA . ILE A 1 200 ? 10.240 -0.964 3.760 1.00 90.75 200 ILE A CA 1
ATOM 1627 C C . ILE A 1 200 ? 11.240 0.082 3.294 1.00 90.75 200 ILE A C 1
ATOM 1629 O O . ILE A 1 200 ? 12.148 -0.273 2.550 1.00 90.75 200 ILE A O 1
ATOM 1633 N N . GLU A 1 201 ? 11.110 1.337 3.724 1.00 85.81 201 GLU A N 1
ATOM 1634 C CA . GLU A 1 201 ? 11.909 2.461 3.218 1.00 85.81 201 GLU A CA 1
ATOM 1635 C C . GLU A 1 201 ? 13.429 2.216 3.297 1.00 85.81 201 GLU A C 1
ATOM 1637 O O . GLU A 1 201 ? 14.161 2.579 2.370 1.00 85.81 201 GLU A O 1
ATOM 1642 N N . GLY A 1 202 ? 13.887 1.534 4.355 1.00 81.69 202 GLY A N 1
ATOM 1643 C CA . GLY A 1 202 ? 15.286 1.132 4.567 1.00 81.69 202 GLY A CA 1
ATOM 1644 C C . GLY A 1 202 ? 15.624 -0.313 4.171 1.00 81.69 202 GLY A C 1
ATOM 1645 O O . GLY A 1 202 ? 16.691 -0.813 4.527 1.00 81.69 202 GLY A O 1
ATOM 1646 N N . SER A 1 203 ? 14.720 -1.022 3.494 1.00 88.06 203 SER A N 1
ATOM 1647 C CA . SER A 1 203 ? 14.898 -2.435 3.148 1.00 88.06 203 SER A CA 1
ATOM 1648 C C . SER A 1 203 ? 15.715 -2.644 1.868 1.00 88.06 203 SER A C 1
ATOM 1650 O O . SER A 1 203 ? 15.728 -1.818 0.956 1.00 88.06 203 SER A O 1
ATOM 1652 N N . GLU A 1 204 ? 16.337 -3.820 1.749 1.00 88.19 204 GLU A N 1
ATOM 1653 C CA . GLU A 1 204 ? 17.020 -4.242 0.517 1.00 88.19 204 GLU A CA 1
ATOM 1654 C C . GLU A 1 204 ? 16.072 -4.270 -0.696 1.00 88.19 204 GLU A C 1
ATOM 1656 O O . GLU A 1 204 ? 16.482 -3.929 -1.805 1.00 88.19 204 GLU A O 1
ATOM 1661 N N . GLY A 1 205 ? 14.800 -4.633 -0.485 1.00 86.50 205 GLY A N 1
ATOM 1662 C CA . GLY A 1 205 ? 13.775 -4.622 -1.529 1.00 86.50 205 GLY A CA 1
ATOM 1663 C C . GLY A 1 205 ? 13.501 -3.212 -2.053 1.00 86.50 205 GLY A C 1
ATOM 1664 O O . GLY A 1 205 ? 13.456 -3.010 -3.264 1.00 86.50 205 GLY A O 1
ATOM 1665 N N . ALA A 1 206 ? 13.419 -2.217 -1.166 1.00 88.62 206 ALA A N 1
ATOM 1666 C CA . ALA A 1 206 ? 13.296 -0.815 -1.560 1.00 88.62 206 ALA A CA 1
ATOM 1667 C C . ALA A 1 206 ? 14.531 -0.309 -2.317 1.00 88.62 206 ALA A C 1
ATOM 1669 O O . ALA A 1 206 ? 14.386 0.316 -3.364 1.00 88.62 206 ALA A O 1
ATOM 1670 N N . GLU A 1 207 ? 15.742 -0.634 -1.859 1.00 90.62 207 GLU A N 1
ATOM 1671 C CA . GLU A 1 207 ? 16.985 -0.272 -2.559 1.00 90.62 207 GLU A CA 1
ATOM 1672 C C . GLU A 1 207 ? 17.118 -0.938 -3.937 1.00 90.62 207 GLU A C 1
ATOM 1674 O O . GLU A 1 207 ? 17.635 -0.352 -4.892 1.00 90.62 207 GLU A O 1
ATOM 1679 N N . SER A 1 208 ? 16.669 -2.187 -4.067 1.00 87.56 208 SER A N 1
ATOM 1680 C CA . SER A 1 208 ? 16.602 -2.875 -5.357 1.00 87.56 208 SER A CA 1
ATOM 1681 C C . SER A 1 208 ? 15.584 -2.200 -6.279 1.00 87.56 208 SER A C 1
ATOM 1683 O O . SER A 1 208 ? 15.923 -1.848 -7.409 1.00 87.56 208 SER A O 1
ATOM 1685 N N . ALA A 1 209 ? 14.380 -1.921 -5.774 1.00 88.88 209 ALA A N 1
ATOM 1686 C CA . ALA A 1 209 ? 13.331 -1.238 -6.520 1.00 88.88 209 ALA A CA 1
ATOM 1687 C C . ALA A 1 209 ? 13.756 0.168 -6.980 1.00 88.88 209 ALA A C 1
ATOM 1689 O O . ALA A 1 209 ? 13.517 0.512 -8.136 1.00 88.88 209 ALA A O 1
ATOM 1690 N N . ARG A 1 210 ? 14.440 0.955 -6.130 1.00 89.81 210 ARG A N 1
ATOM 1691 C CA . ARG A 1 210 ? 15.009 2.269 -6.495 1.00 89.81 210 ARG A CA 1
ATOM 1692 C C . ARG A 1 210 ? 15.940 2.149 -7.701 1.00 89.81 210 ARG A C 1
ATOM 1694 O O . ARG A 1 210 ? 15.737 2.833 -8.700 1.00 89.81 210 ARG A O 1
ATOM 1701 N N . ARG A 1 211 ? 16.900 1.220 -7.648 1.00 88.94 211 ARG A N 1
ATOM 1702 C CA . ARG A 1 211 ? 17.857 0.983 -8.743 1.00 88.94 211 ARG A CA 1
ATOM 1703 C C . ARG A 1 211 ? 17.176 0.549 -10.039 1.00 88.94 211 ARG A C 1
ATOM 1705 O O . ARG A 1 211 ? 17.555 1.014 -11.111 1.00 88.94 211 ARG A O 1
ATOM 1712 N N . GLU A 1 212 ? 16.171 -0.320 -9.968 1.00 87.25 212 GLU A N 1
ATOM 1713 C CA . GLU A 1 212 ? 15.419 -0.736 -11.160 1.00 87.25 212 GLU A CA 1
ATOM 1714 C C . GLU A 1 212 ? 14.592 0.415 -11.752 1.00 87.25 212 GLU A C 1
ATOM 1716 O O . GLU A 1 212 ? 14.603 0.624 -12.966 1.00 87.25 212 GLU A O 1
ATOM 1721 N N . ILE A 1 213 ? 13.942 1.226 -10.914 1.00 86.50 213 ILE A N 1
ATOM 1722 C CA . ILE A 1 213 ? 13.214 2.426 -11.352 1.00 86.50 213 ILE A CA 1
ATOM 1723 C C . ILE A 1 213 ? 14.159 3.432 -12.017 1.00 86.50 213 ILE A C 1
ATOM 1725 O O . ILE A 1 213 ? 13.809 3.994 -13.058 1.00 86.50 213 ILE A O 1
ATOM 1729 N N . GLU A 1 214 ? 15.353 3.647 -11.463 1.00 86.81 214 GLU A N 1
ATOM 1730 C CA . GLU A 1 214 ? 16.379 4.508 -12.058 1.00 86.81 214 GLU A CA 1
ATOM 1731 C C . GLU A 1 214 ? 16.794 4.008 -13.445 1.00 86.81 214 GLU A C 1
ATOM 1733 O O . GLU A 1 214 ? 16.778 4.789 -14.397 1.00 86.81 214 GLU A O 1
ATOM 1738 N N . LYS A 1 215 ? 17.072 2.705 -13.596 1.00 85.69 215 LYS A N 1
ATOM 1739 C CA . LYS A 1 215 ? 17.392 2.092 -14.898 1.00 85.69 215 LYS A CA 1
ATOM 1740 C C . LYS A 1 215 ? 16.274 2.298 -15.918 1.00 85.69 215 LYS A C 1
ATOM 1742 O O . LYS A 1 215 ? 16.544 2.749 -17.030 1.00 85.69 215 LYS A O 1
ATOM 1747 N N . ILE A 1 216 ? 15.026 2.004 -15.538 1.00 82.31 216 ILE A N 1
ATOM 1748 C CA . ILE A 1 216 ? 13.851 2.182 -16.405 1.00 82.31 216 ILE A CA 1
ATOM 1749 C C . ILE A 1 216 ? 13.726 3.650 -16.825 1.00 82.31 216 ILE A C 1
ATOM 1751 O O . ILE A 1 216 ? 13.532 3.949 -18.001 1.00 82.31 216 ILE A O 1
ATOM 1755 N N . THR A 1 217 ? 13.881 4.575 -15.879 1.00 81.12 217 THR A N 1
ATOM 1756 C CA . THR A 1 217 ? 13.739 6.015 -16.128 1.00 81.12 217 THR A CA 1
ATOM 1757 C C . THR A 1 217 ? 14.859 6.548 -17.024 1.00 81.12 217 THR A C 1
ATOM 1759 O O . THR A 1 217 ? 14.603 7.371 -17.900 1.00 81.12 217 THR A O 1
ATOM 1762 N N . MET A 1 218 ? 16.097 6.075 -16.851 1.00 81.38 218 MET A N 1
ATOM 1763 C CA . MET A 1 218 ? 17.221 6.429 -17.724 1.00 81.38 218 MET A CA 1
ATOM 1764 C C . MET A 1 218 ? 17.025 5.915 -19.151 1.00 81.38 218 MET A C 1
ATOM 1766 O O . MET A 1 218 ? 17.284 6.661 -20.089 1.00 81.38 218 MET A O 1
ATOM 1770 N N . ALA A 1 219 ? 16.521 4.690 -19.322 1.00 76.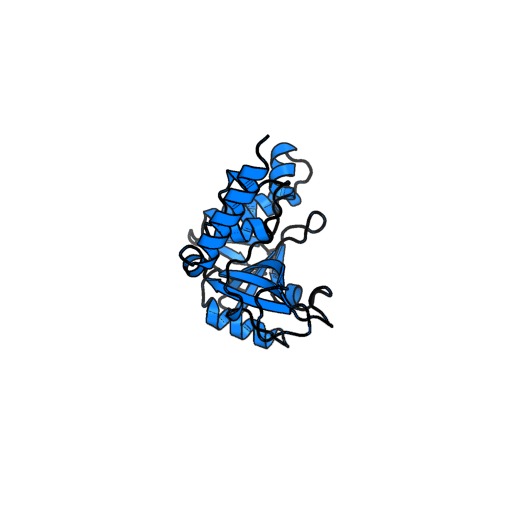62 219 ALA A N 1
ATOM 1771 C CA . ALA A 1 219 ? 16.244 4.112 -20.639 1.00 76.62 219 ALA A CA 1
ATOM 1772 C C . ALA A 1 219 ? 15.111 4.828 -21.401 1.00 76.62 219 ALA A C 1
ATOM 1774 O O . ALA A 1 219 ? 14.994 4.683 -22.613 1.00 76.62 219 ALA A O 1
ATOM 1775 N N . GLN A 1 220 ? 14.267 5.588 -20.697 1.00 70.75 220 GLN A N 1
ATOM 1776 C CA . GLN A 1 220 ? 13.166 6.361 -21.276 1.00 70.75 220 GLN A CA 1
ATOM 1777 C C . GLN A 1 220 ? 13.547 7.808 -21.633 1.00 70.75 220 GLN A C 1
ATOM 1779 O O . GLN A 1 220 ? 12.723 8.514 -22.221 1.00 70.75 220 GLN A O 1
ATOM 1784 N N . LYS A 1 221 ? 14.756 8.274 -21.279 1.00 64.31 221 LYS A N 1
ATOM 1785 C CA . LYS A 1 221 ? 15.246 9.589 -21.715 1.00 64.31 221 LYS A CA 1
ATOM 1786 C C . LYS A 1 221 ? 15.651 9.508 -23.200 1.00 64.31 221 LYS A C 1
ATOM 1788 O O . LYS A 1 221 ? 16.334 8.552 -23.557 1.00 64.31 221 LYS A O 1
ATOM 1793 N N . PRO A 1 222 ? 15.194 10.452 -24.044 1.00 55.62 222 PRO A N 1
ATOM 1794 C CA . PRO A 1 222 ? 15.484 10.468 -25.478 1.00 55.62 222 PRO A CA 1
ATOM 1795 C C . PRO A 1 222 ? 16.971 10.660 -25.788 1.00 55.62 222 PRO A C 1
ATOM 1797 O O . PRO A 1 222 ? 17.672 11.292 -24.962 1.00 55.62 222 PRO A O 1
#